Protein AF-A0A965AEW6-F1 (afdb_monomer_lite)

Foldseek 3Di:
DDPPVVVVVVVVVVVVVPPPPVPPQLLVQLQVCVVVVVLVSNVVSLVVNCVVPVLPLSSLQSVLVSLCPPSRPNNDLLSSLVSLVSSLVSLVVDDPVRLVVVPVHPDDNVNSVVSLQVSLVVLVVVLVVVQELVSLVVSLVSNVVYPCNVVSVLSSLVRLVVVLVVVVDPVSLVVSCVVCVPHPCNVVD

Sequence (189 aa):
MNMRHFLSISVLVLLSWLESYAQLAPERLAWNNLGKESWNKAEMQVRKALRKDSLNLGAIYTYAWFYFTPANPRYNIDSASFLTRKAQHYFSSLTKKDKEKNLRYPFDSIGLQKLRQYIDSTAYLRAKQLNNVEAYTFFIRNYSGSSQFNQAIELRQEVAFLDALKENTYQSFEAYIKSYPEASRTEEA

Structure (mmCIF, N/CA/C/O backbone):
data_AF-A0A965AEW6-F1
#
_entry.id   AF-A0A965AEW6-F1
#
loop_
_atom_site.group_PDB
_atom_site.id
_atom_site.type_symbol
_atom_site.label_atom_id
_atom_site.label_alt_id
_atom_site.label_comp_id
_atom_site.label_asym_id
_atom_site.label_entity_id
_atom_site.label_seq_id
_atom_site.pdbx_PDB_ins_code
_atom_site.Cartn_x
_atom_site.Cartn_y
_atom_site.Cartn_z
_atom_site.occupancy
_atom_site.B_iso_or_equiv
_atom_site.auth_seq_id
_atom_site.auth_comp_id
_atom_site.auth_asym_id
_atom_site.auth_atom_id
_atom_site.pdbx_PDB_model_num
ATOM 1 N N . MET A 1 1 ? 35.072 -23.662 -62.619 1.00 44.91 1 MET A N 1
ATOM 2 C CA . MET A 1 1 ? 35.533 -22.951 -61.407 1.00 44.91 1 MET A CA 1
ATOM 3 C C . MET A 1 1 ? 35.310 -21.454 -61.627 1.00 44.91 1 MET A C 1
ATOM 5 O O . MET A 1 1 ? 36.185 -20.779 -62.143 1.00 44.91 1 MET A O 1
ATOM 9 N N . ASN A 1 2 ? 34.092 -20.964 -61.350 1.00 41.53 2 ASN A N 1
ATOM 10 C CA . ASN A 1 2 ? 33.654 -19.592 -61.657 1.00 41.53 2 ASN A CA 1
ATOM 11 C C . ASN A 1 2 ? 33.648 -18.738 -60.383 1.00 41.53 2 ASN A C 1
ATOM 13 O O . ASN A 1 2 ? 32.666 -18.682 -59.647 1.00 41.53 2 ASN A O 1
ATOM 17 N N . MET A 1 3 ? 34.765 -18.059 -60.133 1.00 51.28 3 MET A N 1
ATOM 18 C CA . MET A 1 3 ? 35.051 -17.286 -58.918 1.00 51.28 3 MET A CA 1
ATOM 19 C C . MET A 1 3 ? 34.443 -15.865 -58.927 1.00 51.28 3 MET A C 1
ATOM 21 O O . MET A 1 3 ? 35.023 -14.934 -58.383 1.00 51.28 3 MET A O 1
ATOM 25 N N . ARG A 1 4 ? 33.281 -15.666 -59.571 1.00 48.97 4 ARG A N 1
ATOM 26 C CA . ARG A 1 4 ? 32.578 -14.360 -59.615 1.00 48.97 4 ARG A CA 1
ATOM 27 C C . ARG A 1 4 ? 31.175 -14.368 -58.999 1.00 48.97 4 ARG A C 1
ATOM 29 O O . ARG A 1 4 ? 30.633 -13.296 -58.764 1.00 48.97 4 ARG A O 1
ATOM 36 N N . HIS A 1 5 ? 30.623 -15.535 -58.654 1.00 46.41 5 HIS A N 1
ATOM 37 C CA . HIS A 1 5 ? 29.312 -15.635 -57.988 1.00 46.41 5 HIS A CA 1
ATOM 38 C C . HIS A 1 5 ? 29.382 -15.739 -56.453 1.00 46.41 5 HIS A C 1
ATOM 40 O O . HIS A 1 5 ? 28.370 -15.564 -55.785 1.00 46.41 5 HIS A O 1
ATOM 46 N N . PHE A 1 6 ? 30.567 -15.961 -55.869 1.00 46.44 6 PHE A N 1
ATOM 47 C CA . PHE A 1 6 ? 30.729 -16.055 -54.407 1.00 46.44 6 PHE A CA 1
ATOM 48 C C . PHE A 1 6 ? 30.885 -14.697 -53.701 1.00 46.44 6 PHE A C 1
ATOM 50 O O . PHE A 1 6 ? 30.612 -14.589 -52.505 1.00 46.44 6 PHE A O 1
ATOM 57 N N . LEU A 1 7 ? 31.282 -13.652 -54.435 1.00 45.12 7 LEU A N 1
ATOM 58 C CA . LEU A 1 7 ? 31.491 -12.299 -53.898 1.00 45.12 7 LEU A CA 1
ATOM 59 C C . LEU A 1 7 ? 30.193 -11.486 -53.760 1.00 45.12 7 LEU A C 1
ATOM 61 O O . LEU A 1 7 ? 30.147 -10.535 -52.991 1.00 45.12 7 LEU A O 1
ATOM 65 N N . SER A 1 8 ? 29.122 -11.866 -54.460 1.00 44.91 8 SER A N 1
ATOM 66 C CA . SER A 1 8 ? 27.822 -11.178 -54.392 1.00 44.91 8 SER A CA 1
ATOM 67 C C . SER A 1 8 ? 26.926 -11.700 -53.261 1.00 44.91 8 SER A C 1
ATOM 69 O O . SER A 1 8 ? 26.124 -10.945 -52.720 1.00 44.91 8 SER A O 1
ATOM 71 N N . ILE A 1 9 ? 27.086 -12.964 -52.853 1.00 49.53 9 ILE A N 1
ATOM 72 C CA . ILE A 1 9 ? 26.299 -13.576 -51.764 1.00 49.53 9 ILE A CA 1
ATOM 73 C C . ILE A 1 9 ? 26.863 -13.187 -50.386 1.00 49.53 9 ILE A C 1
ATOM 75 O O . ILE A 1 9 ? 26.115 -13.005 -49.429 1.00 49.53 9 ILE A O 1
ATOM 79 N N . SER A 1 10 ? 28.177 -12.978 -50.286 1.00 46.12 10 SER A N 1
ATOM 80 C CA . SER A 1 10 ? 28.847 -12.598 -49.035 1.00 46.12 10 SER A CA 1
ATOM 81 C C . SER A 1 10 ? 28.522 -11.165 -48.587 1.00 46.12 10 SER A C 1
ATOM 83 O O . SER A 1 10 ? 28.440 -10.910 -47.388 1.00 46.12 10 SER A O 1
ATOM 85 N N . VAL A 1 11 ? 28.230 -10.249 -49.517 1.00 46.72 11 VAL A N 1
ATOM 86 C CA . VAL A 1 11 ? 27.803 -8.872 -49.196 1.00 46.72 11 VAL A CA 1
ATOM 87 C C . VAL A 1 11 ? 26.339 -8.814 -48.724 1.00 46.72 11 VAL A C 1
ATOM 89 O O . VAL A 1 11 ? 26.000 -7.991 -47.878 1.00 46.72 11 VAL A O 1
ATOM 92 N N . LEU A 1 12 ? 25.480 -9.731 -49.184 1.00 43.06 12 LEU A N 1
ATOM 93 C CA . LEU A 1 12 ? 24.068 -9.804 -48.777 1.00 43.06 12 LEU A CA 1
ATOM 94 C C . LEU A 1 12 ? 23.865 -10.394 -47.369 1.00 43.06 12 LEU A C 1
ATOM 96 O O . LEU A 1 12 ? 22.943 -9.984 -46.671 1.00 43.06 12 LEU A O 1
ATOM 100 N N . VAL A 1 13 ? 24.749 -11.285 -46.906 1.00 48.53 13 VAL A N 1
ATOM 101 C CA . VAL A 1 13 ? 24.708 -11.838 -45.531 1.00 48.53 13 VAL A CA 1
ATOM 102 C C . VAL A 1 13 ? 25.328 -10.880 -44.498 1.00 48.53 13 VAL A C 1
ATOM 104 O O . VAL A 1 13 ? 24.987 -10.925 -43.317 1.00 48.53 13 VAL A O 1
ATOM 107 N N . LEU A 1 14 ? 26.196 -9.958 -44.927 1.00 43.66 14 LEU A N 1
ATOM 108 C CA . LEU A 1 14 ? 26.780 -8.930 -44.054 1.00 43.66 14 LEU A CA 1
ATOM 109 C C . LEU A 1 14 ? 25.834 -7.746 -43.785 1.00 43.66 14 LEU A C 1
ATOM 111 O O . LEU A 1 14 ? 26.013 -7.041 -42.795 1.00 43.66 14 LEU A O 1
ATOM 115 N N . LEU A 1 15 ? 24.800 -7.548 -44.609 1.00 43.91 15 LEU A N 1
ATOM 116 C CA . LEU A 1 15 ? 23.812 -6.475 -44.429 1.00 43.91 15 LEU A CA 1
ATOM 117 C C . LEU A 1 15 ? 22.630 -6.864 -43.526 1.00 43.91 15 LEU A C 1
ATOM 119 O O . LEU A 1 15 ? 21.989 -5.980 -42.966 1.00 43.91 15 LEU A O 1
ATOM 123 N N . SER A 1 16 ? 22.390 -8.156 -43.277 1.00 42.12 16 SER A N 1
ATOM 124 C CA . SER A 1 16 ? 21.372 -8.604 -42.310 1.00 42.12 16 SER A CA 1
ATOM 125 C C . SER A 1 16 ? 21.800 -8.461 -40.840 1.00 42.12 16 SER A C 1
ATOM 127 O O . SER A 1 16 ? 21.013 -8.740 -39.941 1.00 42.12 16 SER A O 1
ATOM 129 N N . TRP A 1 17 ? 23.034 -8.016 -40.575 1.00 45.50 17 TRP A N 1
ATOM 130 C CA . TRP A 1 17 ? 23.553 -7.752 -39.223 1.00 45.50 17 TRP A CA 1
ATOM 131 C C . TRP A 1 17 ? 23.446 -6.282 -38.789 1.00 45.50 17 TRP A C 1
ATOM 133 O O . TRP A 1 17 ? 23.835 -5.944 -37.672 1.00 45.50 17 TRP A O 1
ATOM 143 N N . LEU A 1 18 ? 22.906 -5.405 -39.641 1.00 40.47 18 LEU A N 1
ATOM 144 C CA . LEU A 1 18 ? 22.741 -3.977 -39.343 1.00 40.47 18 LEU A CA 1
ATOM 145 C C . LEU A 1 18 ? 21.292 -3.559 -39.074 1.00 40.47 18 LEU A C 1
ATOM 147 O O . LEU A 1 18 ? 21.036 -2.385 -38.828 1.00 40.47 18 LEU A O 1
ATOM 151 N N . GLU A 1 19 ? 20.359 -4.507 -38.984 1.00 40.38 19 GLU A N 1
ATOM 152 C CA . GLU A 1 19 ? 19.026 -4.247 -38.431 1.00 40.38 19 GLU A CA 1
ATOM 153 C C . GLU A 1 19 ? 18.985 -4.478 -36.917 1.00 40.38 19 GLU A C 1
ATOM 155 O O . GLU A 1 19 ? 18.070 -5.085 -36.365 1.00 40.38 19 GLU A O 1
ATOM 160 N N . SER A 1 20 ? 19.958 -3.917 -36.194 1.00 42.91 20 SER A N 1
ATOM 161 C CA . SER A 1 20 ? 19.694 -3.530 -34.809 1.00 42.91 20 SER A CA 1
ATOM 162 C C . SER A 1 20 ? 18.856 -2.253 -34.851 1.00 42.91 20 SER A C 1
ATOM 164 O O . SER A 1 20 ? 19.315 -1.167 -34.495 1.00 42.91 20 SER A O 1
ATOM 166 N N . TYR A 1 21 ? 17.604 -2.360 -35.315 1.00 45.28 21 TYR A N 1
ATOM 167 C CA . TYR A 1 21 ? 16.585 -1.414 -34.884 1.00 45.28 21 TYR A CA 1
ATOM 168 C C . TYR A 1 21 ? 16.658 -1.445 -33.367 1.00 45.28 21 TYR A C 1
ATOM 170 O O . TYR A 1 21 ? 16.391 -2.489 -32.774 1.00 45.28 21 TYR A O 1
ATOM 178 N N . ALA A 1 22 ? 17.116 -0.352 -32.756 1.00 50.41 22 ALA A N 1
ATOM 179 C CA . ALA A 1 22 ? 17.314 -0.254 -31.321 1.00 50.41 22 ALA A CA 1
ATOM 180 C C . ALA A 1 22 ? 15.977 -0.531 -30.625 1.00 50.41 22 ALA A C 1
ATOM 182 O O . ALA A 1 22 ? 15.155 0.366 -30.428 1.00 50.41 22 ALA A O 1
ATOM 183 N N . GLN A 1 23 ? 15.720 -1.805 -30.329 1.00 69.50 23 GLN A N 1
ATOM 184 C CA . GLN A 1 23 ? 14.448 -2.248 -29.802 1.00 69.50 23 GLN A CA 1
ATOM 185 C C . GLN A 1 23 ? 14.274 -1.544 -28.465 1.00 69.50 23 GLN A C 1
ATOM 187 O O . GLN A 1 23 ? 15.169 -1.579 -27.615 1.00 69.50 23 GLN A O 1
ATOM 192 N N . LEU A 1 24 ? 13.141 -0.857 -28.298 1.00 77.81 24 LEU A N 1
ATOM 193 C CA . LEU A 1 24 ? 12.832 -0.183 -27.043 1.00 77.81 24 LEU A CA 1
ATOM 194 C C . LEU A 1 24 ? 13.036 -1.163 -25.886 1.00 77.81 24 LEU A C 1
ATOM 196 O O . LEU A 1 24 ? 12.593 -2.313 -25.947 1.00 77.81 24 LEU A O 1
ATOM 200 N N . ALA A 1 25 ? 13.717 -0.692 -24.841 1.00 88.56 25 ALA A N 1
ATOM 201 C CA . ALA A 1 25 ? 13.995 -1.509 -23.671 1.00 88.56 25 ALA A CA 1
ATOM 202 C C . ALA A 1 25 ? 12.681 -2.082 -23.090 1.00 88.56 25 ALA A C 1
ATOM 204 O O . ALA A 1 25 ? 11.654 -1.390 -23.136 1.00 88.56 25 ALA A O 1
ATOM 205 N N . PRO A 1 26 ? 12.667 -3.326 -22.572 1.00 91.94 26 PRO A N 1
ATOM 206 C CA . PRO A 1 26 ? 11.430 -3.995 -22.167 1.00 91.94 26 PRO A CA 1
ATOM 207 C C . PRO A 1 26 ? 10.595 -3.199 -21.154 1.00 91.94 26 PRO A C 1
ATOM 209 O O . PRO A 1 26 ? 9.377 -3.146 -21.275 1.00 91.94 26 PRO A O 1
ATOM 212 N N . GLU A 1 27 ? 11.225 -2.500 -20.215 1.00 90.31 27 GLU A N 1
ATOM 213 C CA . GLU A 1 27 ? 10.554 -1.601 -19.275 1.00 90.31 27 GLU A CA 1
ATOM 214 C C . GLU A 1 27 ? 9.795 -0.467 -19.990 1.00 90.31 27 GLU A C 1
ATOM 216 O O . GLU A 1 27 ? 8.631 -0.214 -19.692 1.00 90.31 27 GLU A O 1
ATOM 221 N N . ARG A 1 28 ? 10.367 0.140 -21.037 1.00 90.50 28 ARG A N 1
ATOM 222 C CA . ARG A 1 28 ? 9.679 1.181 -21.822 1.00 90.50 28 ARG A CA 1
ATOM 223 C C . ARG A 1 28 ? 8.497 0.618 -22.601 1.00 90.50 28 ARG A C 1
ATOM 225 O O . ARG A 1 28 ? 7.446 1.251 -22.682 1.00 90.50 28 ARG A O 1
ATOM 232 N N . LEU A 1 29 ? 8.654 -0.578 -23.170 1.00 93.56 29 LEU A N 1
ATOM 233 C CA . LEU A 1 29 ? 7.551 -1.274 -23.833 1.00 93.56 29 LEU A CA 1
ATOM 234 C C . LEU A 1 29 ? 6.433 -1.607 -22.844 1.00 93.56 29 LEU A C 1
ATOM 236 O O . LEU A 1 29 ? 5.261 -1.471 -23.187 1.00 93.56 29 LEU A O 1
ATOM 240 N N . ALA A 1 30 ? 6.781 -2.014 -21.623 1.00 94.81 30 ALA A N 1
ATOM 241 C CA . ALA A 1 30 ? 5.819 -2.239 -20.556 1.00 94.81 30 ALA A CA 1
ATOM 242 C C . ALA A 1 30 ? 5.018 -0.974 -20.237 1.00 94.81 30 ALA A C 1
ATOM 244 O O . ALA A 1 30 ? 3.792 -1.042 -20.225 1.00 94.81 30 ALA A O 1
ATOM 245 N N . TRP A 1 31 ? 5.684 0.171 -20.054 1.00 93.88 31 TRP A N 1
ATOM 246 C CA . TRP A 1 31 ? 5.011 1.445 -19.787 1.00 93.88 31 TRP A CA 1
ATOM 247 C C . TRP A 1 31 ? 4.061 1.854 -20.917 1.00 93.88 31 TRP A C 1
ATOM 249 O O . TRP A 1 31 ? 2.904 2.193 -20.678 1.00 93.88 31 TRP A O 1
ATOM 259 N N . ASN A 1 32 ?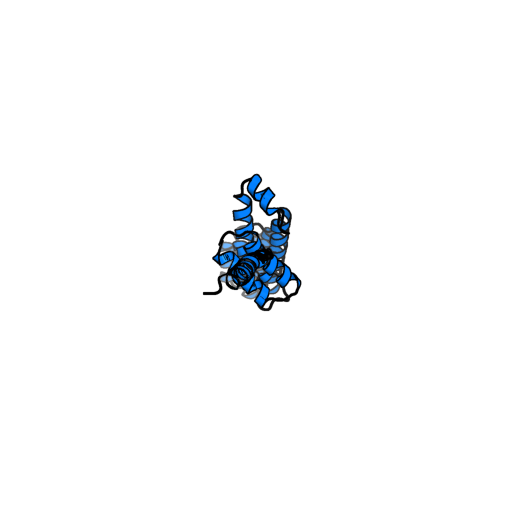 4.512 1.741 -22.167 1.00 93.88 32 ASN A N 1
ATOM 260 C CA . ASN A 1 32 ? 3.679 2.063 -23.325 1.00 93.88 32 ASN A CA 1
ATOM 261 C C . ASN A 1 32 ? 2.463 1.134 -23.441 1.00 93.88 32 ASN A C 1
ATOM 263 O O . ASN A 1 32 ? 1.375 1.585 -23.789 1.00 93.88 32 ASN A O 1
ATOM 267 N N . ASN A 1 33 ? 2.633 -0.162 -23.170 1.00 96.44 33 ASN A N 1
ATOM 268 C CA . ASN A 1 33 ? 1.526 -1.118 -23.182 1.00 96.44 33 ASN A CA 1
ATOM 269 C C . ASN A 1 33 ? 0.558 -0.882 -22.020 1.00 96.44 33 ASN A C 1
ATOM 271 O O . ASN A 1 33 ? -0.640 -1.066 -22.208 1.00 96.44 33 ASN A O 1
ATOM 275 N N . LEU A 1 34 ? 1.061 -0.461 -20.855 1.00 95.38 34 LEU A N 1
ATOM 276 C CA . LEU A 1 34 ? 0.239 -0.086 -19.708 1.00 95.38 34 LEU A CA 1
ATOM 277 C C . LEU A 1 34 ? -0.686 1.085 -20.064 1.00 95.38 34 LEU A C 1
ATOM 279 O O . LEU A 1 34 ? -1.888 0.983 -19.861 1.00 95.38 34 LEU A O 1
ATOM 283 N N . GLY A 1 35 ? -0.149 2.149 -20.673 1.00 93.94 35 GLY A N 1
ATOM 284 C CA . GLY A 1 35 ? -0.946 3.305 -21.109 1.00 93.94 35 GLY A CA 1
ATOM 285 C C . GLY A 1 35 ? -1.950 3.004 -22.231 1.00 93.94 35 GLY A C 1
ATOM 286 O O . GLY A 1 35 ? -2.874 3.776 -22.445 1.00 93.94 35 GLY A O 1
ATOM 287 N N . LYS A 1 36 ? -1.784 1.881 -22.940 1.00 96.88 36 LYS A N 1
ATOM 288 C CA . LYS A 1 36 ? -2.725 1.366 -23.953 1.00 96.88 36 LYS A CA 1
ATOM 289 C C . LYS A 1 36 ? -3.657 0.285 -23.403 1.00 96.88 36 LYS A C 1
ATOM 291 O O . LYS A 1 36 ? -4.230 -0.466 -24.190 1.00 96.88 36 LYS A O 1
ATOM 296 N N . GLU A 1 37 ? -3.691 0.104 -22.083 1.00 96.75 37 GLU A N 1
ATOM 297 C CA . GLU A 1 37 ? -4.494 -0.918 -21.397 1.00 96.75 37 GLU A CA 1
ATOM 298 C C . GLU A 1 37 ? -4.235 -2.353 -21.893 1.00 96.75 37 GLU A C 1
ATOM 300 O O . GLU A 1 37 ? -5.023 -3.281 -21.726 1.00 96.75 37 GLU A O 1
ATOM 305 N N . SER A 1 38 ? -3.073 -2.578 -22.507 1.00 97.56 38 SER A N 1
ATOM 306 C CA . SER A 1 38 ? -2.667 -3.868 -23.053 1.00 97.56 38 SER A CA 1
ATOM 307 C C . SER A 1 38 ? -2.042 -4.725 -21.951 1.00 97.56 38 SER A C 1
ATOM 309 O O . SER A 1 38 ? -0.855 -5.055 -22.009 1.00 97.56 38 SER A O 1
ATOM 311 N N . TRP A 1 39 ? -2.837 -5.089 -20.939 1.00 97.75 39 TRP A N 1
ATOM 312 C CA . TRP A 1 39 ? -2.380 -5.656 -19.660 1.00 97.75 39 TRP A CA 1
ATOM 313 C C . TRP A 1 39 ? -1.445 -6.861 -19.811 1.00 97.75 39 TRP A C 1
ATOM 315 O O . TRP A 1 39 ? -0.350 -6.874 -19.253 1.00 97.75 39 TRP A O 1
ATOM 325 N N . ASN A 1 40 ? -1.818 -7.850 -20.629 1.00 98.12 40 ASN A N 1
ATOM 326 C CA . ASN A 1 40 ? -0.990 -9.044 -20.840 1.00 98.12 40 ASN A C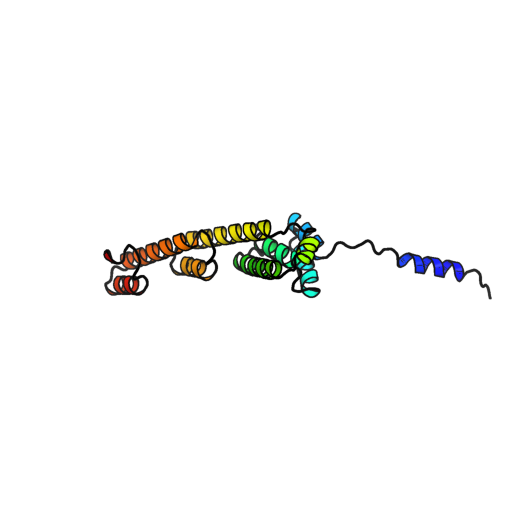A 1
ATOM 327 C C . ASN A 1 40 ? 0.360 -8.707 -21.494 1.00 98.12 40 ASN A C 1
ATOM 329 O O . ASN A 1 40 ? 1.394 -9.262 -21.119 1.00 98.12 40 ASN A O 1
ATOM 333 N N . LYS A 1 41 ? 0.374 -7.761 -22.444 1.00 98.06 41 LYS A N 1
ATOM 334 C CA . LYS A 1 41 ? 1.615 -7.305 -23.084 1.00 98.06 41 LYS A CA 1
ATOM 335 C C . LYS A 1 41 ? 2.467 -6.493 -22.110 1.00 98.06 41 LYS A C 1
ATOM 337 O O . LYS A 1 41 ? 3.684 -6.661 -22.102 1.00 98.06 41 LYS A O 1
ATOM 342 N N . ALA A 1 42 ? 1.847 -5.646 -21.288 1.00 97.81 42 ALA A N 1
ATOM 343 C CA . ALA A 1 42 ? 2.534 -4.877 -20.256 1.00 97.81 42 ALA A CA 1
ATOM 344 C C . ALA A 1 42 ? 3.228 -5.811 -19.256 1.00 97.81 42 ALA A C 1
ATOM 346 O O . ALA A 1 42 ? 4.443 -5.732 -19.088 1.00 97.81 42 ALA A O 1
ATOM 347 N N . GLU A 1 43 ? 2.493 -6.766 -18.682 1.00 97.94 43 GLU A N 1
ATOM 348 C CA . GLU A 1 43 ? 3.032 -7.720 -17.713 1.00 97.94 43 GLU A CA 1
ATOM 349 C C . GLU A 1 43 ? 4.152 -8.584 -18.305 1.00 97.94 43 GLU A C 1
ATOM 351 O O . GLU A 1 43 ? 5.199 -8.757 -17.680 1.00 97.94 43 GLU A O 1
ATOM 356 N N . MET A 1 44 ? 3.982 -9.086 -19.533 1.00 98.19 44 MET A N 1
ATOM 357 C CA . MET A 1 44 ? 5.024 -9.850 -20.224 1.00 98.19 44 MET A CA 1
ATOM 358 C C . MET A 1 44 ? 6.334 -9.054 -20.326 1.00 98.19 44 MET A C 1
ATOM 360 O O . MET A 1 44 ? 7.411 -9.595 -20.055 1.00 98.19 44 MET A O 1
ATOM 364 N N . GLN A 1 45 ? 6.256 -7.775 -20.703 1.00 97.69 45 GLN A N 1
ATOM 365 C CA . GLN A 1 45 ? 7.433 -6.918 -20.859 1.00 97.69 45 GLN A CA 1
ATOM 366 C C . GLN A 1 45 ? 8.061 -6.545 -19.510 1.00 97.69 45 GLN A C 1
ATOM 368 O O . GLN A 1 45 ? 9.284 -6.609 -19.378 1.00 97.69 45 GLN A O 1
ATOM 373 N N . VAL A 1 46 ? 7.248 -6.273 -18.483 1.00 96.88 46 VAL A N 1
ATOM 374 C CA . VAL A 1 46 ? 7.726 -6.079 -17.104 1.00 96.88 46 VAL A CA 1
ATOM 375 C C . VAL A 1 46 ? 8.484 -7.315 -16.628 1.00 96.88 46 VAL A C 1
ATOM 377 O O . VAL A 1 46 ? 9.624 -7.214 -16.182 1.00 96.88 46 VAL A O 1
ATOM 380 N N . ARG A 1 47 ? 7.893 -8.507 -16.762 1.00 97.44 47 ARG A N 1
ATOM 381 C CA . ARG A 1 47 ? 8.527 -9.767 -16.347 1.00 97.44 47 ARG A CA 1
ATOM 382 C C . ARG A 1 47 ? 9.800 -10.051 -17.136 1.00 97.44 47 ARG A C 1
ATOM 384 O O . ARG A 1 47 ? 10.740 -10.629 -16.598 1.00 97.44 47 ARG A O 1
ATOM 391 N N . LYS A 1 48 ? 9.862 -9.666 -18.414 1.00 97.25 48 LYS A N 1
ATOM 392 C CA . LYS A 1 48 ? 11.092 -9.750 -19.215 1.00 97.25 48 LYS A CA 1
ATOM 393 C C . LYS A 1 48 ? 12.183 -8.828 -18.659 1.00 97.25 48 LYS A C 1
ATOM 395 O O . LYS A 1 48 ? 13.306 -9.296 -18.498 1.00 97.25 48 LYS A O 1
ATOM 400 N N . ALA A 1 49 ? 11.855 -7.577 -18.327 1.00 95.25 49 ALA A N 1
ATOM 401 C CA . ALA A 1 49 ? 12.796 -6.642 -17.707 1.00 95.25 49 ALA A CA 1
ATOM 402 C C . ALA A 1 49 ? 13.302 -7.164 -16.352 1.00 95.25 49 ALA A C 1
ATOM 404 O O . ALA A 1 49 ? 14.507 -7.291 -16.163 1.00 95.25 49 ALA A O 1
ATOM 405 N N . LEU A 1 50 ? 12.389 -7.569 -15.460 1.00 95.81 50 LEU A N 1
ATOM 406 C CA . LEU A 1 50 ? 12.716 -8.030 -14.105 1.00 95.81 50 LEU A CA 1
ATOM 407 C C . LEU A 1 50 ? 13.500 -9.348 -14.065 1.00 95.81 50 LEU A C 1
ATOM 409 O O . LEU A 1 50 ? 14.236 -9.589 -13.114 1.00 95.81 50 LEU A O 1
ATOM 413 N N . ARG A 1 51 ? 13.359 -10.208 -15.082 1.00 96.69 51 ARG A N 1
ATOM 414 C CA . ARG A 1 51 ? 14.200 -11.409 -15.225 1.00 96.69 51 ARG A CA 1
ATOM 415 C C . ARG A 1 51 ? 15.641 -11.070 -15.596 1.00 96.69 51 ARG A C 1
ATOM 417 O O . ARG A 1 51 ? 16.544 -11.779 -15.176 1.00 96.69 51 ARG A O 1
ATOM 424 N N . LYS A 1 52 ? 15.844 -10.028 -16.407 1.00 94.62 52 LYS A N 1
ATOM 425 C CA . LYS A 1 52 ? 17.179 -9.574 -16.815 1.00 94.62 52 LYS A CA 1
ATOM 426 C C . LYS A 1 52 ? 17.855 -8.767 -15.707 1.00 94.62 52 LYS A C 1
ATOM 428 O O . LYS A 1 52 ? 19.051 -8.915 -15.493 1.00 94.62 52 LYS A O 1
ATOM 433 N N . ASP A 1 53 ? 17.087 -7.920 -15.035 1.00 91.56 53 ASP A N 1
ATOM 434 C CA . ASP A 1 53 ? 17.528 -7.083 -13.928 1.00 91.56 53 ASP A CA 1
ATOM 435 C C . ASP A 1 53 ? 16.384 -6.948 -12.913 1.00 91.56 53 ASP A C 1
ATOM 437 O O . ASP A 1 53 ? 15.403 -6.233 -13.132 1.00 91.56 53 ASP A O 1
ATOM 441 N N . SER A 1 54 ? 16.511 -7.649 -11.786 1.00 92.44 54 SER A N 1
ATOM 442 C CA . SER A 1 54 ? 15.489 -7.704 -10.732 1.00 92.44 54 SER A CA 1
ATOM 443 C C . SER A 1 54 ? 15.339 -6.394 -9.948 1.00 92.44 54 SER A C 1
ATOM 445 O O . SER A 1 54 ? 14.375 -6.242 -9.178 1.00 92.44 54 SER A O 1
ATOM 447 N N . LEU A 1 55 ? 16.277 -5.463 -10.149 1.00 90.69 55 LEU A N 1
ATOM 448 C CA . LEU A 1 55 ? 16.308 -4.120 -9.583 1.00 90.69 55 LEU A CA 1
ATOM 449 C C . LEU A 1 55 ? 15.985 -3.047 -10.630 1.00 90.69 55 LEU A C 1
ATOM 451 O O . LEU A 1 55 ? 16.040 -1.865 -10.305 1.00 90.69 55 LEU A O 1
ATOM 455 N N . ASN A 1 56 ? 15.575 -3.423 -11.847 1.00 91.19 56 ASN A N 1
ATOM 456 C CA . ASN A 1 56 ? 15.202 -2.461 -12.880 1.00 91.19 56 ASN A CA 1
ATOM 457 C C . ASN A 1 56 ? 14.064 -1.555 -12.384 1.00 91.19 56 ASN A C 1
ATOM 459 O O . ASN A 1 56 ? 12.898 -1.959 -12.311 1.00 91.19 56 ASN A O 1
ATOM 463 N N . LEU A 1 57 ? 14.410 -0.315 -12.037 1.00 91.12 57 LEU A N 1
ATOM 464 C CA . LEU A 1 57 ? 13.505 0.588 -11.337 1.00 91.12 57 LEU A CA 1
ATOM 465 C C . LEU A 1 57 ? 12.287 0.961 -12.188 1.00 91.12 57 LEU A C 1
ATOM 467 O O . LEU A 1 57 ? 11.176 1.024 -11.664 1.00 91.12 57 LEU A O 1
ATOM 471 N N . GLY A 1 58 ? 12.467 1.120 -13.503 1.00 91.00 58 GLY A N 1
ATOM 472 C CA . GLY A 1 58 ? 11.364 1.380 -14.429 1.00 91.00 58 GLY A CA 1
ATOM 473 C C . GLY A 1 58 ? 10.387 0.228 -14.524 1.00 91.00 58 GLY A C 1
ATOM 474 O O . GLY A 1 58 ? 9.176 0.449 -14.485 1.00 91.00 58 GLY A O 1
ATOM 475 N N . ALA A 1 59 ? 10.887 -1.004 -14.556 1.00 94.50 59 ALA A N 1
ATOM 476 C CA . ALA A 1 59 ? 10.040 -2.183 -14.528 1.00 94.50 59 ALA A CA 1
ATOM 477 C C . ALA A 1 59 ? 9.283 -2.304 -13.199 1.00 94.50 59 ALA A C 1
ATOM 479 O O . ALA A 1 59 ? 8.076 -2.527 -13.225 1.00 94.50 59 ALA A O 1
ATOM 480 N N . ILE A 1 60 ? 9.947 -2.099 -12.052 1.00 95.56 60 ILE A N 1
ATOM 481 C CA . ILE A 1 60 ? 9.299 -2.143 -10.727 1.00 95.56 60 ILE A CA 1
ATOM 482 C C . ILE A 1 60 ? 8.218 -1.060 -10.623 1.00 95.56 60 ILE A C 1
ATOM 484 O O . ILE A 1 60 ? 7.091 -1.362 -10.236 1.00 95.56 60 ILE A O 1
ATOM 488 N N . TYR A 1 61 ? 8.531 0.178 -11.010 1.00 94.94 61 TYR A N 1
ATOM 489 C CA . TYR A 1 61 ? 7.590 1.298 -10.982 1.00 94.94 61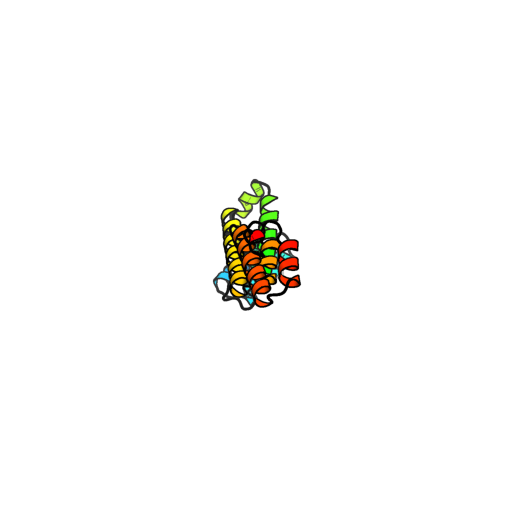 TYR A CA 1
ATOM 490 C C . TYR A 1 61 ? 6.385 1.068 -11.899 1.00 94.94 61 TYR A C 1
ATOM 492 O O . TYR A 1 61 ? 5.239 1.266 -11.502 1.00 94.94 61 TYR A O 1
ATOM 500 N N . THR A 1 62 ? 6.632 0.582 -13.114 1.00 95.56 62 THR A N 1
ATOM 501 C CA . THR A 1 62 ? 5.561 0.236 -14.060 1.00 95.56 62 THR A CA 1
ATOM 502 C C . THR A 1 62 ? 4.697 -0.888 -13.524 1.00 95.56 62 THR A C 1
ATOM 504 O O . THR A 1 62 ? 3.487 -0.877 -13.721 1.00 95.56 62 THR A O 1
ATOM 507 N N . TYR A 1 63 ? 5.296 -1.850 -12.822 1.00 97.69 63 TYR A N 1
ATOM 508 C CA . TYR A 1 63 ? 4.541 -2.948 -12.242 1.00 97.69 63 TYR A CA 1
ATOM 509 C C . TYR A 1 63 ? 3.700 -2.504 -11.044 1.00 97.69 63 TYR A C 1
ATOM 511 O O . TYR A 1 63 ? 2.587 -2.990 -10.866 1.00 97.69 63 TYR A O 1
ATOM 519 N N . ALA A 1 64 ? 4.187 -1.541 -10.259 1.00 98.00 64 ALA A N 1
ATOM 520 C CA . ALA A 1 64 ? 3.395 -0.920 -9.206 1.00 98.00 64 ALA A CA 1
ATOM 521 C C . ALA A 1 64 ? 2.145 -0.247 -9.792 1.00 98.00 64 ALA A C 1
ATOM 523 O O . ALA A 1 64 ? 1.036 -0.521 -9.339 1.00 98.00 64 ALA A O 1
ATOM 524 N N . TRP A 1 65 ? 2.307 0.546 -10.858 1.00 97.56 65 TRP A N 1
ATOM 525 C CA . TRP A 1 65 ? 1.174 1.131 -11.578 1.00 97.56 65 TRP A CA 1
ATOM 526 C C . TRP A 1 65 ? 0.258 0.079 -12.197 1.00 97.56 65 TRP A C 1
ATOM 528 O O . TRP A 1 65 ? -0.950 0.202 -12.060 1.00 97.56 65 TRP A O 1
ATOM 538 N N . PHE A 1 66 ? 0.805 -0.983 -12.794 1.00 98.12 66 PHE A N 1
ATOM 539 C CA . PHE A 1 66 ? 0.019 -2.105 -13.311 1.00 98.12 66 PHE A CA 1
ATOM 540 C C . PHE A 1 66 ? -0.945 -2.650 -12.255 1.00 98.12 66 PHE A C 1
ATOM 542 O O . PHE A 1 66 ? -2.139 -2.744 -12.518 1.00 98.12 66 PHE A O 1
ATOM 549 N N . TYR A 1 67 ? -0.461 -2.953 -11.050 1.00 98.69 67 TYR A N 1
ATOM 550 C CA . TYR A 1 67 ? -1.323 -3.422 -9.964 1.00 98.69 67 TYR A CA 1
ATOM 551 C C . TYR A 1 67 ? -2.241 -2.334 -9.396 1.00 98.69 67 TYR A C 1
ATOM 553 O O . TYR A 1 67 ? -3.252 -2.663 -8.786 1.00 98.69 67 TYR A O 1
ATOM 561 N N . PHE A 1 68 ? -1.921 -1.055 -9.585 1.00 98.25 68 PHE A N 1
ATOM 562 C CA . PHE A 1 68 ? -2.696 0.064 -9.053 1.00 98.25 68 PHE A CA 1
ATOM 563 C C . PHE A 1 68 ? -3.657 0.711 -10.063 1.00 98.25 68 PHE A C 1
ATOM 565 O O . PHE A 1 68 ? -4.372 1.643 -9.710 1.00 98.25 68 PHE A O 1
ATOM 572 N N . THR A 1 69 ? -3.725 0.241 -11.309 1.00 97.62 69 THR A N 1
ATOM 573 C CA . THR A 1 69 ? -4.700 0.732 -12.294 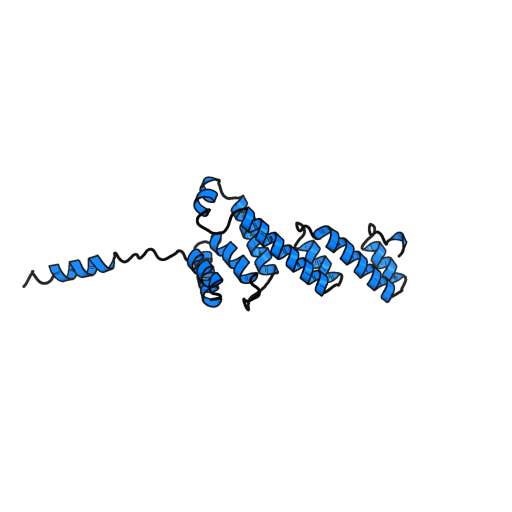1.00 97.62 69 THR A CA 1
ATOM 574 C C . THR A 1 69 ? -6.030 -0.016 -12.143 1.00 97.62 69 THR A C 1
ATOM 576 O O . THR A 1 69 ? -6.059 -1.209 -12.439 1.00 97.62 69 THR A O 1
ATOM 579 N N . PRO A 1 70 ? -7.143 0.630 -11.734 1.00 96.44 70 PRO A N 1
ATOM 580 C CA . PRO A 1 70 ? -8.406 -0.072 -11.464 1.00 96.44 70 PRO A CA 1
ATOM 581 C C . PRO A 1 70 ? -9.001 -0.816 -12.669 1.00 96.44 70 PRO A C 1
ATOM 583 O O . PRO A 1 70 ? -9.663 -1.831 -12.492 1.00 96.44 70 PRO A O 1
ATOM 586 N N . ALA A 1 71 ? -8.736 -0.347 -13.894 1.00 97.06 71 ALA A N 1
ATOM 587 C CA . ALA A 1 71 ? -9.170 -1.009 -15.128 1.00 97.06 71 ALA A CA 1
ATOM 588 C C . ALA A 1 71 ? -8.433 -2.334 -15.411 1.00 97.06 71 ALA A C 1
ATOM 590 O O . ALA A 1 71 ? -8.874 -3.128 -16.242 1.00 97.06 71 ALA A O 1
ATOM 591 N N . ASN A 1 72 ? -7.306 -2.592 -14.739 1.00 97.69 72 ASN A N 1
ATOM 592 C CA . ASN A 1 72 ? -6.578 -3.842 -14.884 1.00 97.69 72 ASN A CA 1
ATOM 593 C C . ASN A 1 72 ? -7.271 -4.959 -14.080 1.00 97.69 72 ASN A C 1
ATOM 595 O O . ASN A 1 72 ? -7.371 -4.842 -12.859 1.00 97.69 72 ASN A O 1
ATOM 599 N N . PRO A 1 73 ? -7.638 -6.101 -14.696 1.00 97.31 73 PRO A N 1
ATOM 600 C CA . PRO A 1 73 ? -8.224 -7.239 -13.980 1.00 97.31 73 PRO A CA 1
ATOM 601 C C . PRO A 1 73 ? -7.351 -7.802 -12.850 1.00 97.31 73 PRO A C 1
ATOM 603 O O . PRO A 1 73 ? -7.845 -8.504 -11.974 1.00 97.31 73 PRO A O 1
ATOM 606 N N . ARG A 1 74 ? -6.042 -7.524 -12.872 1.00 98.00 74 ARG A N 1
ATOM 607 C CA . ARG A 1 74 ? -5.095 -7.919 -11.820 1.00 98.00 74 ARG A CA 1
ATOM 608 C C . ARG A 1 74 ? -4.897 -6.837 -10.753 1.00 98.00 74 ARG A C 1
ATOM 610 O O . ARG A 1 74 ? -3.914 -6.914 -10.025 1.00 98.00 74 ARG A O 1
ATOM 617 N N . TYR A 1 75 ? -5.774 -5.833 -10.668 1.00 98.31 75 TYR A N 1
ATOM 618 C CA . TYR A 1 75 ? -5.692 -4.762 -9.676 1.00 98.31 75 TYR A CA 1
ATOM 619 C C . TYR A 1 75 ? -5.523 -5.313 -8.251 1.00 98.31 75 TYR A C 1
ATOM 621 O O . TYR A 1 75 ? -6.276 -6.174 -7.797 1.00 98.31 75 TYR A O 1
ATOM 629 N N . ASN A 1 76 ? -4.509 -4.823 -7.540 1.00 98.25 76 ASN A N 1
ATOM 630 C CA . ASN A 1 76 ? -4.167 -5.263 -6.197 1.00 98.25 76 ASN A CA 1
ATOM 631 C C . ASN A 1 76 ? -3.347 -4.191 -5.454 1.00 98.25 76 ASN A C 1
ATOM 633 O O . ASN A 1 76 ? -2.162 -3.988 -5.725 1.00 98.25 76 ASN A O 1
ATOM 637 N N . ILE A 1 77 ? -3.973 -3.531 -4.476 1.00 98.06 77 ILE A N 1
ATOM 638 C CA . ILE A 1 77 ? -3.359 -2.434 -3.704 1.00 98.06 77 ILE A CA 1
ATOM 639 C C . ILE A 1 77 ? -2.098 -2.892 -2.960 1.00 98.06 77 ILE A C 1
ATOM 641 O O . ILE A 1 77 ? -1.103 -2.173 -2.937 1.00 98.06 77 ILE A O 1
ATOM 645 N N . ASP A 1 78 ? -2.100 -4.097 -2.394 1.00 97.06 78 ASP A N 1
ATOM 646 C CA . ASP A 1 78 ? -1.002 -4.567 -1.544 1.00 97.06 78 ASP A CA 1
ATOM 647 C C . ASP A 1 78 ? 0.245 -4.917 -2.374 1.00 97.06 78 ASP A C 1
ATOM 649 O O . ASP A 1 78 ? 1.370 -4.583 -1.994 1.00 97.06 78 ASP A O 1
ATOM 653 N N . SER A 1 79 ? 0.048 -5.484 -3.568 1.00 98.06 79 SER A N 1
ATOM 654 C CA . SER A 1 79 ? 1.111 -5.711 -4.556 1.00 98.06 79 SER A CA 1
ATOM 655 C C . SER A 1 79 ? 1.687 -4.388 -5.057 1.00 98.06 79 SER A C 1
ATOM 657 O O . SER A 1 79 ? 2.909 -4.230 -5.126 1.00 98.06 79 SER A O 1
ATOM 659 N N . ALA A 1 80 ? 0.822 -3.410 -5.345 1.00 98.44 80 ALA A N 1
ATOM 660 C CA . ALA A 1 80 ? 1.254 -2.067 -5.706 1.00 98.44 80 ALA A CA 1
ATOM 661 C C . ALA A 1 80 ? 2.063 -1.406 -4.576 1.00 98.44 80 ALA A C 1
ATOM 663 O O . ALA A 1 80 ? 3.142 -0.871 -4.827 1.00 98.44 80 ALA A O 1
ATOM 664 N N . SER A 1 81 ? 1.597 -1.496 -3.326 1.00 98.12 81 SER A N 1
ATOM 665 C CA . SER A 1 81 ? 2.284 -0.968 -2.138 1.00 98.12 81 SER A CA 1
ATOM 666 C C . SER A 1 81 ? 3.664 -1.597 -1.949 1.00 98.12 81 SER A C 1
ATOM 668 O O . SER A 1 81 ? 4.662 -0.899 -1.748 1.00 98.12 81 SER A O 1
ATOM 670 N N . PHE A 1 82 ? 3.754 -2.924 -2.056 1.00 97.50 82 PHE A N 1
ATOM 671 C CA . PHE A 1 82 ? 5.020 -3.647 -1.980 1.00 97.50 82 PHE A CA 1
ATOM 672 C C . PHE A 1 82 ? 6.021 -3.170 -3.044 1.00 97.50 82 PHE A C 1
ATOM 674 O O . PHE A 1 82 ? 7.161 -2.832 -2.715 1.00 97.50 82 PHE A O 1
ATOM 681 N N . LEU A 1 83 ? 5.596 -3.083 -4.307 1.00 97.88 83 LEU A N 1
ATOM 682 C CA . LEU A 1 83 ? 6.458 -2.659 -5.413 1.00 97.88 83 LEU A CA 1
ATOM 683 C C . LEU A 1 83 ? 6.873 -1.190 -5.293 1.00 97.88 83 LEU A C 1
ATOM 685 O O . LEU A 1 83 ? 8.039 -0.874 -5.519 1.00 97.88 83 LEU A O 1
ATOM 689 N N . THR A 1 84 ? 5.967 -0.304 -4.876 1.00 96.88 84 THR A N 1
ATOM 690 C CA . THR A 1 84 ? 6.279 1.111 -4.636 1.00 96.88 84 THR A CA 1
ATOM 691 C C . THR A 1 84 ? 7.305 1.276 -3.518 1.00 96.88 84 THR A C 1
ATOM 693 O O . THR A 1 84 ? 8.274 2.012 -3.693 1.00 96.88 84 THR A O 1
ATOM 696 N N . ARG A 1 85 ? 7.172 0.550 -2.398 1.00 95.44 85 ARG A N 1
ATOM 697 C CA . ARG A 1 85 ? 8.177 0.559 -1.317 1.00 95.44 85 ARG A CA 1
ATOM 698 C C . ARG A 1 85 ? 9.527 0.031 -1.799 1.00 95.44 85 ARG A C 1
ATOM 700 O O . ARG A 1 85 ? 10.554 0.649 -1.520 1.00 95.44 85 ARG A O 1
ATOM 707 N N . LYS A 1 86 ? 9.530 -1.055 -2.582 1.00 95.44 86 LYS A N 1
ATOM 708 C CA . LYS A 1 86 ? 10.746 -1.590 -3.216 1.00 95.44 86 LYS A CA 1
ATOM 709 C C . LYS A 1 86 ? 11.408 -0.543 -4.123 1.00 95.44 86 LYS A C 1
ATOM 711 O O . LYS A 1 86 ? 12.617 -0.342 -4.036 1.00 95.44 86 LYS A O 1
ATOM 716 N N . ALA A 1 87 ? 10.624 0.149 -4.950 1.00 94.19 87 ALA A N 1
ATOM 717 C CA . ALA A 1 87 ? 11.108 1.203 -5.838 1.00 94.19 87 ALA A CA 1
ATOM 718 C C . ALA A 1 87 ? 11.680 2.401 -5.062 1.00 94.19 87 ALA A C 1
ATOM 720 O O . ALA A 1 87 ? 12.769 2.865 -5.386 1.00 94.19 87 ALA A O 1
ATOM 721 N N . GLN A 1 88 ? 10.995 2.866 -4.011 1.00 93.12 88 GLN A N 1
ATOM 722 C CA . GLN A 1 88 ? 11.467 3.954 -3.145 1.00 93.12 88 GLN A CA 1
ATOM 723 C C . GLN A 1 88 ? 12.790 3.604 -2.457 1.00 93.12 88 GLN A C 1
ATOM 725 O O . GLN A 1 88 ? 13.729 4.400 -2.494 1.00 93.12 88 GLN A O 1
ATOM 730 N N . HIS A 1 89 ? 12.881 2.407 -1.872 1.00 92.69 89 HIS A N 1
ATOM 731 C CA . HIS A 1 89 ? 14.101 1.935 -1.224 1.00 92.69 89 HIS A CA 1
ATOM 732 C C . HIS A 1 89 ? 15.270 1.901 -2.213 1.00 92.69 89 HIS A C 1
ATOM 734 O O . HIS A 1 89 ? 16.309 2.514 -1.968 1.00 92.69 89 HIS A O 1
ATOM 740 N N . TYR A 1 90 ? 15.077 1.277 -3.375 1.00 90.75 90 TYR A N 1
ATOM 741 C CA . TYR A 1 90 ? 16.136 1.188 -4.370 1.00 90.75 90 TYR A CA 1
ATOM 742 C C . TYR A 1 90 ? 16.527 2.563 -4.926 1.00 90.75 90 TYR A C 1
ATOM 744 O O . TYR A 1 90 ? 17.709 2.897 -4.948 1.00 90.75 90 TYR A O 1
ATOM 752 N N . PHE A 1 91 ? 15.558 3.416 -5.270 1.00 90.50 91 PHE A N 1
ATOM 753 C CA . PHE A 1 91 ? 15.836 4.780 -5.726 1.00 90.50 91 PHE A CA 1
ATOM 754 C C . PHE A 1 91 ? 16.640 5.578 -4.691 1.00 90.50 91 PHE A C 1
ATOM 756 O O . PHE A 1 91 ? 17.553 6.318 -5.058 1.00 90.50 91 PHE A O 1
ATOM 763 N N . SER A 1 92 ? 16.350 5.409 -3.395 1.00 89.88 92 SER A N 1
ATOM 764 C CA . SER A 1 92 ? 17.098 6.073 -2.321 1.00 89.88 92 SER A CA 1
ATOM 765 C C . SER A 1 92 ? 18.571 5.648 -2.278 1.00 89.88 92 SER A C 1
ATOM 767 O O . SER A 1 92 ? 19.429 6.507 -2.079 1.00 89.88 92 SER A O 1
ATOM 769 N N . SER A 1 93 ? 18.861 4.375 -2.579 1.00 89.44 93 SER A N 1
ATOM 770 C CA . SER A 1 93 ? 20.223 3.820 -2.619 1.00 89.44 93 SER A CA 1
ATOM 771 C C . SER A 1 93 ? 21.039 4.195 -3.863 1.00 89.44 93 SER A C 1
ATOM 773 O O . SER A 1 93 ? 22.251 3.989 -3.876 1.00 89.44 93 SER A O 1
ATOM 775 N N . LEU A 1 94 ? 20.416 4.753 -4.909 1.00 88.75 94 LEU A N 1
ATOM 776 C CA . LEU A 1 94 ? 21.128 5.128 -6.133 1.00 88.75 94 LEU A CA 1
ATOM 777 C C . LEU A 1 94 ? 22.062 6.325 -5.907 1.00 88.75 94 LEU A C 1
ATOM 779 O O . LEU A 1 94 ? 21.699 7.316 -5.258 1.00 88.75 94 LEU A O 1
ATOM 783 N N . THR A 1 95 ? 23.238 6.279 -6.540 1.00 87.62 95 THR A N 1
ATOM 784 C CA . THR A 1 95 ? 24.151 7.428 -6.601 1.00 87.62 95 THR A CA 1
ATOM 785 C C . THR A 1 95 ? 23.520 8.581 -7.389 1.00 87.62 95 THR A C 1
ATOM 787 O O . THR A 1 95 ? 22.601 8.382 -8.187 1.00 87.62 95 THR A O 1
ATOM 790 N N . LYS A 1 96 ? 24.030 9.809 -7.224 1.00 83.75 96 LYS A N 1
ATOM 791 C CA . LYS A 1 96 ? 23.550 10.974 -7.992 1.00 83.75 96 LYS A CA 1
ATOM 792 C C . LYS A 1 96 ? 23.631 10.738 -9.510 1.00 83.75 96 LYS A C 1
ATOM 794 O O . LYS A 1 96 ? 22.656 10.968 -10.218 1.00 83.75 96 LYS A O 1
ATOM 799 N N . LYS A 1 97 ? 24.755 10.185 -9.982 1.00 81.25 97 LYS A N 1
ATOM 800 C CA . LYS A 1 97 ? 24.988 9.847 -11.396 1.00 81.25 97 LYS A CA 1
ATOM 801 C C . LYS A 1 97 ? 23.991 8.807 -11.916 1.00 81.25 97 LYS A C 1
ATOM 803 O O . LYS A 1 97 ? 23.537 8.898 -13.054 1.00 81.25 97 LYS A O 1
ATOM 808 N N . ASP A 1 98 ? 23.636 7.823 -11.093 1.00 79.56 98 ASP A N 1
ATOM 809 C CA . ASP A 1 98 ? 22.672 6.792 -11.487 1.00 79.56 98 ASP A CA 1
ATOM 810 C C . ASP A 1 98 ? 21.237 7.319 -11.475 1.00 79.56 98 ASP A C 1
ATOM 812 O O . ASP A 1 98 ? 20.459 6.979 -12.366 1.00 79.56 98 ASP A O 1
ATOM 816 N N . LYS A 1 99 ? 20.887 8.212 -10.541 1.00 79.25 99 LYS A N 1
ATOM 817 C CA . LYS A 1 99 ? 19.602 8.931 -10.563 1.00 79.25 99 LYS A CA 1
ATOM 818 C C . LYS A 1 99 ? 19.454 9.750 -11.847 1.00 79.25 99 LYS A C 1
ATOM 820 O O . LYS A 1 99 ? 18.426 9.647 -12.506 1.00 79.25 99 LYS A O 1
ATOM 825 N N . GLU A 1 100 ? 20.502 10.468 -12.255 1.00 74.88 100 GLU A N 1
ATOM 826 C CA . GLU A 1 100 ? 20.520 11.256 -13.497 1.00 74.88 100 GLU A CA 1
ATOM 827 C C . GLU A 1 100 ? 20.341 10.387 -14.754 1.00 74.88 100 GLU A C 1
ATOM 829 O O . GLU A 1 100 ? 19.572 10.733 -15.649 1.00 74.88 100 GLU A O 1
ATOM 834 N N . LYS A 1 101 ? 20.977 9.209 -14.815 1.00 71.06 101 LYS A N 1
ATOM 835 C CA . LYS A 1 101 ? 20.766 8.252 -15.920 1.00 71.06 101 LYS A CA 1
ATOM 836 C C . LYS A 1 101 ? 19.333 7.709 -15.976 1.00 71.06 101 LYS A C 1
ATOM 838 O O . LYS A 1 101 ? 18.836 7.419 -17.066 1.00 71.06 101 LYS A O 1
ATOM 843 N N . ASN A 1 102 ? 18.677 7.589 -14.822 1.00 65.62 102 ASN A N 1
ATOM 844 C CA . ASN A 1 102 ? 17.303 7.105 -14.695 1.00 65.62 102 ASN A CA 1
ATOM 845 C C . ASN A 1 102 ? 16.230 8.176 -14.982 1.00 65.62 102 ASN A C 1
ATOM 847 O O . ASN A 1 102 ? 15.068 7.813 -15.139 1.00 65.62 102 ASN A O 1
ATOM 851 N N . LEU A 1 103 ? 16.597 9.453 -15.179 1.00 58.94 103 LEU A N 1
ATOM 852 C CA . LEU A 1 103 ? 15.668 10.542 -15.557 1.00 58.94 103 LEU A CA 1
ATOM 853 C C . LEU A 1 103 ? 14.948 10.321 -16.902 1.00 58.94 103 LEU A C 1
ATOM 855 O O . LEU A 1 103 ? 14.041 11.064 -17.260 1.00 58.94 103 LEU A O 1
ATOM 859 N N . ARG A 1 104 ? 15.341 9.305 -17.680 1.00 63.28 104 ARG A N 1
ATOM 860 C CA . ARG A 1 104 ? 14.725 8.956 -18.973 1.00 63.28 104 ARG A CA 1
ATOM 861 C C . ARG A 1 104 ? 13.413 8.168 -18.844 1.00 63.28 104 ARG A C 1
ATOM 863 O O . ARG A 1 104 ? 12.962 7.592 -19.836 1.00 63.28 104 ARG A O 1
ATOM 870 N N . TYR A 1 105 ? 12.843 8.089 -17.647 1.00 67.50 105 TYR A N 1
ATOM 871 C CA . TYR A 1 105 ? 11.600 7.388 -17.341 1.00 67.50 105 TYR A CA 1
ATOM 872 C C . TYR A 1 105 ? 10.660 8.315 -16.555 1.00 67.50 105 TYR A C 1
ATOM 874 O O . TYR A 1 105 ? 11.154 9.166 -15.820 1.00 67.50 105 TYR A O 1
ATOM 882 N N . PRO A 1 106 ? 9.327 8.152 -16.638 1.00 66.44 106 PRO A N 1
ATOM 883 C CA . PRO A 1 106 ? 8.356 8.924 -15.848 1.00 66.44 106 PRO A CA 1
ATOM 884 C C . PRO A 1 106 ? 8.325 8.561 -14.346 1.00 66.44 106 PRO A C 1
ATOM 886 O O . PRO A 1 106 ? 7.252 8.502 -13.743 1.00 66.44 106 PRO A O 1
ATOM 889 N N . PHE A 1 107 ? 9.479 8.290 -13.730 1.00 73.75 107 PHE A N 1
ATOM 890 C CA . PHE A 1 107 ? 9.610 8.204 -12.278 1.00 73.75 107 PHE A CA 1
ATOM 891 C C . PHE A 1 107 ? 10.768 9.078 -11.791 1.00 73.75 107 PHE A C 1
ATOM 893 O O . PHE A 1 107 ? 11.871 9.064 -12.328 1.00 73.75 107 PHE A O 1
ATOM 900 N N . ASP A 1 108 ? 10.502 9.809 -10.722 1.00 80.81 108 ASP A N 1
ATOM 901 C CA . ASP A 1 108 ? 11.461 10.516 -9.885 1.00 80.81 108 ASP A CA 1
ATOM 902 C C . ASP A 1 108 ? 11.022 10.347 -8.417 1.00 80.81 108 ASP A C 1
ATOM 904 O O . ASP A 1 108 ? 10.091 9.582 -8.119 1.00 80.81 108 ASP A O 1
ATOM 908 N N . SER A 1 109 ? 11.681 11.025 -7.469 1.00 83.56 109 SER A N 1
ATOM 909 C CA . SER A 1 109 ? 11.264 10.917 -6.063 1.00 83.56 109 SER A CA 1
ATOM 910 C C . SER A 1 109 ? 9.831 11.409 -5.852 1.00 83.56 109 SER A C 1
ATOM 912 O O . SER A 1 109 ? 9.103 10.825 -5.049 1.00 83.56 109 SER A O 1
ATOM 914 N N . ILE A 1 110 ? 9.410 12.434 -6.598 1.00 88.00 110 ILE A N 1
ATOM 915 C CA . ILE A 1 110 ? 8.092 13.057 -6.483 1.00 88.00 110 ILE A CA 1
ATOM 916 C C . ILE A 1 110 ? 7.013 12.099 -6.995 1.00 88.00 110 ILE A C 1
ATOM 918 O O . ILE A 1 110 ? 6.017 11.875 -6.314 1.00 88.00 110 ILE A O 1
ATOM 922 N N . GLY A 1 111 ? 7.207 11.485 -8.159 1.00 90.12 111 GLY A N 1
ATOM 923 C CA . GLY A 1 111 ? 6.299 10.504 -8.746 1.00 90.12 111 GLY A CA 1
ATOM 924 C C . GLY A 1 111 ? 6.144 9.264 -7.868 1.00 90.12 111 GLY A C 1
ATOM 925 O O . GLY A 1 111 ? 5.023 8.814 -7.633 1.00 90.12 111 GLY A O 1
ATOM 926 N N . LEU A 1 112 ? 7.245 8.756 -7.300 1.00 92.50 112 LEU A N 1
ATOM 927 C CA . LEU A 1 112 ? 7.205 7.644 -6.344 1.00 92.50 112 LEU A CA 1
ATO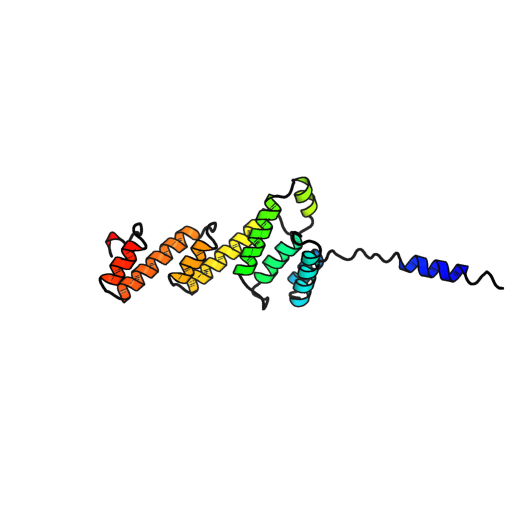M 928 C C . LEU A 1 112 ? 6.479 8.014 -5.047 1.00 92.50 112 LEU A C 1
ATOM 930 O O . LEU A 1 112 ? 5.758 7.187 -4.487 1.00 92.50 112 LEU A O 1
ATOM 934 N N . GLN A 1 113 ? 6.666 9.237 -4.550 1.00 93.62 113 GLN A N 1
ATOM 935 C CA . GLN A 1 113 ? 5.955 9.728 -3.372 1.00 93.62 113 GLN A CA 1
ATOM 936 C C . GLN A 1 113 ? 4.455 9.881 -3.648 1.00 93.62 113 GLN A C 1
ATOM 938 O O . GLN A 1 113 ? 3.648 9.406 -2.853 1.00 93.62 113 GLN A O 1
ATOM 943 N N . LYS A 1 114 ? 4.079 10.467 -4.790 1.00 94.62 114 LYS A N 1
ATOM 944 C CA . LYS A 1 114 ? 2.677 10.615 -5.207 1.00 94.62 114 LYS A CA 1
ATOM 945 C C . LYS A 1 114 ? 1.986 9.265 -5.373 1.00 94.62 114 LYS A C 1
ATOM 947 O O . LYS A 1 114 ? 0.898 9.074 -4.840 1.00 94.62 114 LYS A O 1
ATOM 952 N N . LEU A 1 115 ? 2.628 8.305 -6.047 1.00 96.19 115 LEU A N 1
ATOM 953 C CA . LEU A 1 115 ? 2.083 6.952 -6.191 1.00 96.19 115 LEU A CA 1
ATOM 954 C C . LEU A 1 115 ? 1.831 6.308 -4.822 1.00 96.19 115 LEU A C 1
ATOM 956 O O . LEU A 1 115 ? 0.760 5.750 -4.597 1.00 96.19 115 LEU A O 1
ATOM 960 N N . ARG A 1 116 ? 2.778 6.438 -3.883 1.00 96.62 116 ARG A N 1
ATOM 961 C CA . ARG A 1 116 ? 2.581 5.962 -2.510 1.00 96.62 116 ARG A CA 1
ATOM 962 C C . ARG A 1 116 ? 1.389 6.639 -1.835 1.00 96.62 116 ARG A C 1
ATOM 964 O O . ARG A 1 116 ? 0.562 5.940 -1.276 1.00 96.62 116 ARG A O 1
ATOM 971 N N . GLN A 1 117 ? 1.259 7.960 -1.927 1.00 97.44 117 GLN A N 1
ATOM 972 C CA . GLN A 1 117 ? 0.128 8.684 -1.333 1.00 97.44 117 GLN A CA 1
ATOM 973 C C . GLN A 1 117 ? -1.224 8.222 -1.891 1.00 97.44 117 GLN A C 1
ATOM 975 O O . GLN A 1 117 ? -2.181 8.079 -1.128 1.00 97.44 117 GLN A O 1
ATOM 980 N N . TYR A 1 118 ? -1.312 7.951 -3.198 1.00 98.06 118 TYR A N 1
ATOM 981 C CA . TYR A 1 118 ? -2.530 7.405 -3.798 1.00 98.06 118 TYR A CA 1
ATOM 982 C C . TYR A 1 118 ? -2.839 5.995 -3.294 1.00 98.06 118 TYR A C 1
ATOM 984 O O . TYR A 1 118 ? -3.985 5.710 -2.944 1.00 98.06 118 TYR A O 1
ATOM 992 N N . ILE A 1 119 ? -1.828 5.129 -3.219 1.00 98.56 119 ILE A N 1
ATOM 993 C CA . ILE A 1 119 ? -1.966 3.772 -2.683 1.00 98.56 119 ILE A CA 1
ATOM 994 C C . ILE A 1 119 ? -2.423 3.820 -1.221 1.00 98.56 119 ILE A C 1
ATOM 996 O O . ILE A 1 119 ? -3.419 3.185 -0.885 1.00 98.56 119 ILE A O 1
ATOM 1000 N N . ASP A 1 120 ? -1.751 4.612 -0.383 1.00 98.31 120 ASP A N 1
ATOM 1001 C CA . ASP A 1 120 ? -2.055 4.773 1.041 1.00 98.31 120 ASP A CA 1
ATOM 1002 C C . ASP A 1 120 ? -3.491 5.291 1.232 1.00 98.31 120 ASP A C 1
ATOM 1004 O O . ASP A 1 120 ? -4.272 4.710 1.983 1.00 98.31 120 ASP A O 1
ATOM 1008 N N . SER A 1 121 ? -3.890 6.321 0.479 1.00 98.44 121 SER A N 1
ATOM 1009 C CA . SER A 1 121 ? -5.255 6.864 0.541 1.00 98.44 121 SER A CA 1
ATOM 1010 C C . SER A 1 121 ? -6.301 5.831 0.112 1.00 98.44 121 SER A C 1
ATOM 1012 O O . SER A 1 121 ? -7.358 5.721 0.726 1.00 98.44 121 SER A O 1
ATOM 1014 N N . THR A 1 122 ? -6.007 5.025 -0.911 1.00 98.62 122 THR A N 1
ATOM 1015 C CA . THR A 1 122 ? -6.934 3.982 -1.382 1.00 98.62 122 THR A CA 1
ATOM 1016 C C . THR A 1 122 ? -7.026 2.819 -0.392 1.00 98.62 122 THR A C 1
ATOM 1018 O O . THR A 1 122 ? -8.111 2.291 -0.156 1.00 98.62 122 THR A O 1
ATOM 1021 N N . ALA A 1 123 ? -5.912 2.437 0.240 1.00 98.62 123 ALA A N 1
ATOM 1022 C CA . ALA A 1 123 ? -5.896 1.439 1.306 1.00 98.62 123 ALA A CA 1
ATOM 1023 C C . ALA A 1 123 ? -6.698 1.903 2.531 1.00 98.62 123 ALA A C 1
ATOM 1025 O O . ALA A 1 123 ? -7.429 1.110 3.124 1.00 98.62 123 ALA A O 1
ATOM 1026 N N . TYR A 1 124 ? -6.621 3.191 2.871 1.00 98.75 124 TYR A N 1
ATOM 1027 C CA . TYR A 1 124 ? -7.443 3.780 3.924 1.00 98.75 124 TYR A CA 1
ATOM 1028 C C . TYR A 1 124 ? -8.933 3.749 3.571 1.00 98.75 124 TYR A C 1
ATOM 1030 O O . TYR A 1 124 ? -9.751 3.342 4.391 1.00 98.75 124 TYR A O 1
ATOM 1038 N N . LEU A 1 125 ? -9.302 4.105 2.334 1.00 98.56 125 LEU A N 1
ATOM 1039 C CA . LEU A 1 125 ? -10.691 4.007 1.871 1.00 98.56 125 LEU A CA 1
ATOM 1040 C C . LEU A 1 125 ? -11.215 2.567 1.920 1.00 98.56 125 LEU A C 1
ATOM 1042 O O . LEU A 1 125 ? -12.352 2.359 2.335 1.00 98.56 125 LEU A O 1
ATOM 1046 N N . ARG A 1 126 ? -10.3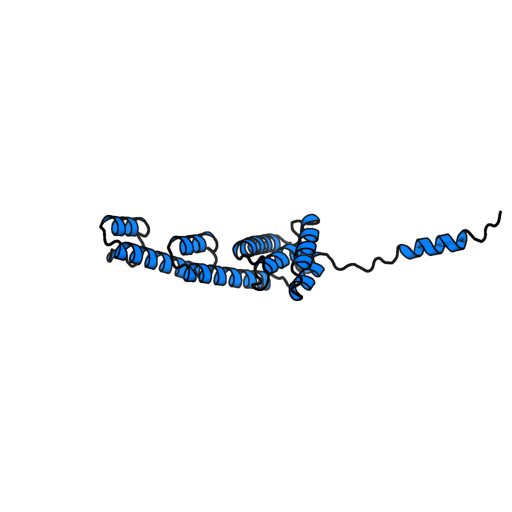85 1.571 1.580 1.00 98.50 126 ARG A N 1
ATOM 1047 C CA . ARG A 1 126 ? -10.721 0.151 1.769 1.00 98.50 126 ARG A CA 1
ATOM 1048 C C . ARG A 1 126 ? -11.003 -0.158 3.244 1.00 98.50 126 ARG A C 1
ATOM 1050 O O . ARG A 1 126 ? -11.994 -0.820 3.535 1.00 98.50 126 ARG A O 1
ATOM 1057 N N . ALA A 1 127 ? -10.169 0.325 4.167 1.00 98.69 127 ALA A N 1
ATOM 1058 C CA . ALA A 1 127 ? -10.393 0.126 5.599 1.00 98.69 127 ALA A CA 1
ATOM 1059 C C . ALA A 1 127 ? -11.701 0.779 6.069 1.00 98.69 127 ALA A C 1
ATOM 1061 O O . ALA A 1 127 ? -12.491 0.130 6.748 1.00 98.69 127 ALA A O 1
ATOM 1062 N N . LYS A 1 128 ? -11.984 2.006 5.615 1.00 98.56 128 LYS A N 1
ATOM 1063 C CA . LYS A 1 128 ? -13.250 2.700 5.885 1.00 98.56 128 LYS A CA 1
ATOM 1064 C C . LYS A 1 128 ? -14.473 1.996 5.311 1.00 98.56 128 LYS A C 1
ATOM 1066 O O . LYS A 1 128 ? -15.535 2.056 5.911 1.00 98.56 128 LYS A O 1
ATOM 1071 N N . GLN A 1 129 ? -14.349 1.369 4.145 1.00 98.44 129 GLN A N 1
ATOM 1072 C CA . GLN A 1 129 ? -15.450 0.631 3.530 1.00 98.44 129 GLN A CA 1
ATOM 1073 C C . GLN A 1 129 ? -15.787 -0.638 4.322 1.00 98.44 129 GLN A C 1
ATOM 1075 O O . GLN A 1 129 ? -16.956 -0.982 4.453 1.00 98.44 129 GLN A O 1
ATOM 1080 N N . LEU A 1 130 ? -14.767 -1.331 4.835 1.00 98.44 130 LEU A N 1
ATOM 1081 C CA . LEU A 1 130 ? -14.942 -2.526 5.664 1.00 98.44 130 LEU A CA 1
ATOM 1082 C C . LEU A 1 130 ? -15.385 -2.184 7.094 1.00 98.44 130 LEU A C 1
ATOM 1084 O O . LEU A 1 130 ? -16.120 -2.958 7.699 1.00 98.44 130 LEU A O 1
ATOM 1088 N N . ASN A 1 131 ? -14.936 -1.033 7.603 1.00 98.12 131 ASN A N 1
ATOM 1089 C CA . ASN A 1 131 ? -15.311 -0.421 8.875 1.00 98.12 131 ASN A CA 1
ATOM 1090 C C . ASN A 1 131 ? -15.327 -1.379 10.080 1.00 98.12 131 ASN A C 1
ATOM 1092 O O . ASN A 1 131 ? -16.291 -1.414 10.838 1.00 98.12 131 ASN A O 1
ATOM 1096 N N . ASN A 1 132 ? -14.260 -2.157 10.245 1.00 98.44 132 ASN A N 1
ATOM 1097 C CA . ASN A 1 132 ? -14.071 -3.071 11.371 1.00 98.44 132 ASN A CA 1
ATOM 1098 C C . ASN A 1 132 ? -12.648 -2.963 11.935 1.00 98.44 132 ASN A C 1
ATOM 1100 O O . ASN A 1 132 ? -11.742 -2.417 11.288 1.00 98.44 132 ASN A O 1
ATOM 1104 N N . VAL A 1 133 ? -12.453 -3.479 13.150 1.00 97.88 133 VAL A N 1
ATOM 1105 C CA . VAL A 1 133 ? -11.175 -3.416 13.871 1.00 97.88 133 VAL A CA 1
ATOM 1106 C C . VAL A 1 133 ? -10.044 -4.055 13.062 1.00 97.88 133 VAL A C 1
ATOM 1108 O O . VAL A 1 133 ? -8.935 -3.509 13.012 1.00 97.88 133 VAL A O 1
ATOM 1111 N N . GLU A 1 134 ? -10.307 -5.172 12.384 1.00 98.38 134 GLU A N 1
ATOM 1112 C CA . GLU A 1 134 ? -9.330 -5.912 11.585 1.00 98.38 134 GLU A CA 1
ATOM 1113 C C . GLU A 1 134 ? -8.836 -5.084 10.398 1.00 98.38 134 GLU A C 1
ATOM 1115 O O . GLU A 1 134 ? -7.630 -5.016 10.146 1.00 98.38 134 GLU A O 1
ATOM 1120 N N . ALA A 1 135 ? -9.743 -4.416 9.687 1.00 98.56 135 ALA A N 1
ATOM 1121 C CA . ALA A 1 135 ? -9.427 -3.629 8.504 1.00 98.56 135 ALA A CA 1
ATOM 1122 C C . ALA A 1 135 ? -8.590 -2.392 8.849 1.00 98.56 135 ALA A C 1
ATOM 1124 O O . ALA A 1 135 ? -7.572 -2.131 8.196 1.00 98.56 135 ALA A O 1
ATOM 1125 N N . TYR A 1 136 ? -8.955 -1.660 9.905 1.00 98.69 136 TYR A N 1
ATOM 1126 C CA . TYR A 1 136 ? -8.135 -0.542 10.372 1.00 98.69 136 TYR A CA 1
ATOM 1127 C C . TYR A 1 136 ? -6.794 -1.022 10.930 1.00 98.69 136 TYR A C 1
ATOM 1129 O O . TYR A 1 136 ? -5.760 -0.425 10.636 1.00 98.69 136 TYR A O 1
ATOM 1137 N N . THR A 1 137 ? -6.762 -2.142 11.657 1.00 98.31 137 THR A N 1
ATOM 1138 C CA . THR A 1 137 ? -5.506 -2.736 12.144 1.00 98.31 137 THR A CA 1
ATOM 1139 C C . THR A 1 137 ? -4.589 -3.135 10.991 1.00 98.31 137 THR A C 1
ATOM 1141 O O . THR A 1 137 ? -3.386 -2.863 11.034 1.00 98.31 137 THR A O 1
ATOM 1144 N N . PHE A 1 138 ? -5.135 -3.734 9.931 1.00 98.31 138 PHE A N 1
ATOM 1145 C CA . PHE A 1 138 ? -4.382 -4.050 8.723 1.00 98.31 138 PHE A CA 1
ATOM 1146 C C . PHE A 1 138 ? -3.790 -2.787 8.095 1.00 98.31 138 PHE A C 1
ATOM 1148 O O . PHE A 1 138 ? -2.606 -2.777 7.743 1.00 98.31 138 PHE A O 1
ATOM 1155 N N . PHE A 1 139 ? -4.583 -1.718 7.990 1.00 98.62 139 PHE A N 1
ATOM 1156 C CA . PHE A 1 139 ? -4.119 -0.443 7.458 1.00 98.62 139 PHE A CA 1
ATOM 1157 C C . PHE A 1 139 ? -2.977 0.150 8.297 1.00 98.62 139 PHE A C 1
ATOM 1159 O O . PHE A 1 139 ? -1.893 0.392 7.771 1.00 98.62 139 PHE A O 1
ATOM 1166 N N . ILE A 1 140 ? -3.177 0.288 9.610 1.00 98.25 140 ILE A N 1
ATOM 1167 C CA . ILE A 1 140 ? -2.195 0.830 10.564 1.00 98.25 140 ILE A CA 1
ATOM 1168 C C . ILE A 1 140 ? -0.863 0.073 10.463 1.00 98.25 140 ILE A C 1
ATOM 1170 O O . ILE A 1 140 ? 0.205 0.682 10.409 1.00 98.25 140 ILE A O 1
ATOM 1174 N N . ARG A 1 141 ? -0.908 -1.263 10.383 1.00 97.75 141 ARG A N 1
ATOM 1175 C CA . ARG A 1 141 ? 0.304 -2.091 10.304 1.00 97.75 141 ARG A CA 1
ATOM 1176 C C . ARG A 1 141 ? 1.046 -1.950 8.977 1.00 97.75 141 ARG A C 1
ATOM 1178 O O . ARG A 1 141 ? 2.274 -1.944 8.970 1.00 97.75 141 ARG A O 1
ATOM 1185 N N . ASN A 1 142 ? 0.329 -1.884 7.857 1.00 97.19 142 ASN A N 1
ATOM 1186 C CA . ASN A 1 142 ? 0.942 -1.965 6.526 1.00 97.19 142 ASN A CA 1
ATOM 1187 C C . ASN A 1 142 ? 1.236 -0.599 5.889 1.00 97.19 142 ASN A C 1
ATOM 1189 O O . ASN A 1 142 ? 2.085 -0.520 4.998 1.00 97.19 142 ASN A O 1
ATOM 1193 N N . TYR A 1 143 ? 0.580 0.460 6.367 1.00 97.19 143 TYR A N 1
ATOM 1194 C CA . TYR A 1 143 ? 0.608 1.811 5.804 1.00 97.19 143 TYR A CA 1
ATOM 1195 C C . TYR A 1 143 ? 0.980 2.858 6.872 1.00 97.19 143 TYR A C 1
ATOM 1197 O O . TYR A 1 143 ? 0.474 3.975 6.875 1.00 97.19 143 TYR A O 1
ATOM 1205 N N . SER A 1 144 ? 1.906 2.517 7.775 1.00 94.62 144 SER A N 1
ATOM 1206 C CA . SER A 1 144 ? 2.264 3.332 8.951 1.00 94.62 144 SER A CA 1
ATOM 1207 C C . SER A 1 144 ? 2.829 4.728 8.658 1.00 94.62 144 SER A C 1
ATOM 1209 O O . SER A 1 144 ? 2.796 5.599 9.516 1.00 94.62 144 SER A O 1
ATOM 1211 N N . GLY A 1 145 ? 3.344 4.965 7.448 1.00 93.00 145 GLY A N 1
ATOM 1212 C CA . GLY A 1 145 ? 3.817 6.287 7.014 1.00 93.00 145 GLY A CA 1
ATOM 1213 C C . GLY A 1 145 ? 2.779 7.115 6.252 1.00 93.00 145 GLY A C 1
ATOM 1214 O O . GLY A 1 145 ? 3.154 8.089 5.605 1.00 93.00 145 GLY A O 1
ATOM 1215 N N . SER A 1 146 ? 1.517 6.685 6.247 1.00 96.81 146 SER A N 1
ATOM 1216 C CA . SER A 1 146 ? 0.409 7.393 5.611 1.00 96.81 146 SER A CA 1
ATOM 1217 C C . SER A 1 146 ? 0.005 8.633 6.416 1.00 96.81 146 SER A C 1
ATOM 1219 O O . SER A 1 146 ? 0.013 8.617 7.646 1.00 96.81 146 SER A O 1
ATOM 1221 N N . SER A 1 147 ? -0.453 9.686 5.733 1.00 97.12 147 SER A N 1
ATOM 1222 C CA . SER A 1 147 ? -1.082 10.842 6.389 1.00 97.12 147 SER A CA 1
ATOM 1223 C C . SER A 1 147 ? -2.380 10.492 7.124 1.00 97.12 147 SER A C 1
ATOM 1225 O O . SER A 1 147 ? -2.797 11.248 7.993 1.00 97.12 147 SER A O 1
ATOM 1227 N N . GLN A 1 148 ? -3.014 9.361 6.796 1.00 98.12 148 GLN A N 1
ATOM 1228 C CA . GLN A 1 148 ? -4.250 8.890 7.427 1.00 98.12 148 GLN A CA 1
ATOM 1229 C C . GLN A 1 148 ? -4.014 7.962 8.629 1.00 98.12 148 GLN A C 1
ATOM 1231 O O . GLN A 1 148 ? -4.965 7.412 9.180 1.00 98.12 148 GLN A O 1
ATOM 1236 N N . PHE A 1 149 ? -2.761 7.771 9.051 1.00 98.00 149 PHE A N 1
ATOM 1237 C CA . PHE A 1 149 ? -2.405 6.835 10.119 1.00 98.00 149 PHE A CA 1
ATOM 1238 C C . PHE A 1 149 ? -3.144 7.107 11.439 1.00 98.00 149 PHE A C 1
ATOM 1240 O O . PHE A 1 149 ? -3.806 6.210 11.958 1.00 98.00 149 PHE A O 1
ATOM 1247 N N . ASN A 1 150 ? -3.093 8.345 11.943 1.00 97.31 150 ASN A N 1
ATOM 1248 C CA . ASN A 1 150 ? -3.746 8.710 13.208 1.00 97.31 150 ASN A CA 1
ATOM 1249 C C . ASN A 1 150 ? -5.272 8.576 13.116 1.00 97.31 150 ASN A C 1
ATOM 1251 O O . ASN A 1 150 ? -5.899 8.004 13.999 1.00 97.31 150 ASN A O 1
ATOM 1255 N N . GLN A 1 151 ? -5.856 8.996 11.994 1.00 97.75 151 GLN A N 1
ATOM 1256 C CA . GLN A 1 151 ? -7.298 8.887 11.755 1.00 97.75 151 GLN A CA 1
ATOM 1257 C C . GLN A 1 151 ? -7.761 7.423 11.733 1.00 97.75 151 GLN A C 1
ATOM 1259 O O . GLN A 1 151 ? -8.833 7.097 12.229 1.00 97.75 151 GLN A O 1
ATOM 1264 N N . ALA A 1 152 ? -6.949 6.509 11.192 1.00 98.31 152 ALA A N 1
ATOM 1265 C CA . ALA A 1 152 ? -7.257 5.084 11.235 1.00 98.31 152 ALA A CA 1
ATOM 1266 C C . ALA A 1 152 ? -7.167 4.494 12.653 1.00 98.31 152 ALA A C 1
ATOM 1268 O O . ALA A 1 152 ? -7.913 3.566 12.958 1.00 98.31 152 ALA A O 1
ATOM 1269 N N . ILE A 1 153 ? -6.279 5.010 13.514 1.00 97.62 153 ILE A N 1
ATOM 1270 C CA . ILE A 1 153 ? -6.216 4.621 14.934 1.00 97.62 153 ILE A CA 1
ATOM 1271 C C . ILE A 1 153 ? -7.500 5.037 15.649 1.00 97.62 153 ILE A C 1
ATOM 1273 O O . ILE A 1 153 ? -8.113 4.192 16.299 1.00 97.62 153 ILE A O 1
ATOM 1277 N N . GLU A 1 154 ? -7.912 6.293 15.480 1.00 96.81 154 GLU A N 1
ATOM 1278 C CA . GLU A 1 154 ? -9.140 6.837 16.070 1.00 96.81 154 GLU A CA 1
ATOM 1279 C C . GLU A 1 154 ? -10.368 6.041 15.611 1.00 96.81 154 GLU A C 1
ATOM 1281 O O . GLU A 1 154 ? -11.145 5.570 16.434 1.00 96.81 154 GLU A O 1
ATOM 1286 N N . LEU A 1 155 ? -10.506 5.789 14.303 1.00 98.00 155 LEU A N 1
ATOM 1287 C CA . LEU A 1 155 ? -11.633 5.019 13.768 1.00 98.00 155 LEU A CA 1
ATOM 1288 C C . LEU A 1 155 ? -11.650 3.566 14.247 1.00 98.00 155 LEU A C 1
ATOM 1290 O O . LEU A 1 155 ? -12.720 3.014 14.490 1.00 98.00 155 LEU A O 1
ATOM 1294 N N . ARG A 1 156 ? -10.481 2.934 14.407 1.00 98.25 156 ARG A N 1
ATOM 1295 C CA . ARG A 1 156 ? -10.397 1.589 14.987 1.00 98.25 156 ARG A CA 1
ATOM 1296 C C . ARG A 1 156 ? -10.913 1.573 16.424 1.00 98.25 156 ARG A C 1
ATOM 1298 O O . ARG A 1 156 ? -11.630 0.648 16.784 1.00 98.25 156 ARG A O 1
ATOM 1305 N N . GLN A 1 157 ? -10.498 2.550 17.230 1.00 97.56 157 GLN A N 1
ATOM 1306 C CA . GLN A 1 157 ? -10.918 2.670 18.628 1.00 97.56 157 GLN A CA 1
ATOM 1307 C C . GLN A 1 157 ? -12.420 2.945 18.716 1.00 97.56 157 GLN A C 1
ATOM 1309 O O . GLN A 1 157 ? -13.111 2.262 19.460 1.00 97.56 157 GLN A O 1
ATOM 1314 N N . GLU A 1 158 ? -12.936 3.857 17.889 1.00 96.12 158 GLU A N 1
ATOM 1315 C CA . GLU A 1 158 ? -14.371 4.142 17.805 1.00 96.12 158 GLU A CA 1
ATOM 1316 C C . GLU A 1 158 ? -15.173 2.874 17.504 1.00 96.12 158 GLU A C 1
ATOM 1318 O O . GLU A 1 158 ? -16.124 2.553 18.208 1.00 96.12 158 GLU A O 1
ATOM 1323 N N . VAL A 1 159 ? -14.767 2.117 16.484 1.00 97.25 159 VAL A N 1
ATOM 1324 C CA . VAL A 1 159 ? -15.458 0.882 16.097 1.00 97.25 159 VAL A CA 1
ATOM 1325 C C . VAL A 1 159 ? -15.387 -0.164 17.205 1.00 97.25 159 VAL A C 1
ATOM 1327 O O . VAL A 1 159 ? -16.411 -0.749 17.535 1.00 97.25 159 VAL A O 1
ATOM 1330 N N . ALA A 1 160 ? -14.224 -0.351 17.832 1.00 97.06 160 ALA A N 1
ATOM 1331 C CA . ALA A 1 160 ? -14.086 -1.295 18.937 1.00 97.06 160 ALA A CA 1
ATOM 1332 C C . ALA A 1 160 ? -14.968 -0.926 20.142 1.00 97.06 160 ALA A C 1
ATOM 1334 O O . ALA A 1 160 ? -15.527 -1.806 20.791 1.00 97.06 160 ALA A O 1
ATOM 1335 N N . PHE A 1 161 ? -15.119 0.368 20.431 1.00 96.38 161 PHE A N 1
ATOM 1336 C CA . PHE A 1 161 ? -16.020 0.834 21.480 1.00 96.38 161 PHE A CA 1
ATOM 1337 C C . PHE A 1 161 ? -17.490 0.609 21.109 1.00 96.38 161 PHE A C 1
ATOM 1339 O O . PHE A 1 161 ? -18.273 0.156 21.938 1.00 96.38 161 PHE A O 1
ATOM 1346 N N . LEU A 1 162 ? -17.873 0.880 19.857 1.00 96.25 162 LEU A N 1
ATOM 1347 C CA . LEU A 1 162 ? -19.225 0.603 19.364 1.00 96.25 162 LEU A CA 1
ATOM 1348 C C . LEU A 1 162 ? -19.555 -0.897 19.404 1.00 96.25 162 LEU A C 1
ATOM 1350 O O . LEU A 1 162 ? -20.683 -1.262 19.737 1.00 96.25 162 LEU A O 1
ATOM 1354 N N . ASP A 1 163 ? -18.584 -1.761 19.111 1.00 95.81 163 ASP A N 1
ATOM 1355 C CA . ASP A 1 163 ? -18.729 -3.211 19.251 1.00 95.81 163 ASP A CA 1
ATOM 1356 C C . ASP A 1 163 ? -18.924 -3.601 20.727 1.00 95.81 163 ASP A C 1
ATOM 1358 O O . ASP A 1 163 ? -19.857 -4.342 21.047 1.00 95.81 163 ASP A O 1
ATOM 1362 N N . ALA A 1 164 ? -18.140 -3.025 21.648 1.00 96.38 164 ALA A N 1
ATOM 1363 C CA . ALA A 1 164 ? -18.303 -3.247 23.086 1.00 96.38 164 ALA A CA 1
ATOM 1364 C C . ALA A 1 164 ? -19.669 -2.771 23.611 1.00 96.38 164 ALA A C 1
ATOM 1366 O O . ALA A 1 164 ? -20.304 -3.497 24.378 1.00 96.38 164 ALA A O 1
ATOM 1367 N N . LEU A 1 165 ? -20.150 -1.608 23.152 1.00 95.81 165 LEU A N 1
ATOM 1368 C CA . LEU A 1 165 ? -21.489 -1.082 23.441 1.00 95.81 165 LEU A CA 1
ATOM 1369 C C . LEU A 1 165 ? -22.599 -1.997 22.921 1.00 95.81 165 LEU A C 1
ATOM 1371 O O . LEU A 1 165 ? -23.638 -2.139 23.561 1.00 95.81 165 LEU A O 1
ATOM 1375 N N . LYS A 1 166 ? -22.407 -2.598 21.745 1.00 96.56 166 LYS A N 1
ATOM 1376 C CA . LYS A 1 166 ? -23.381 -3.512 21.144 1.00 96.56 166 LYS A CA 1
ATOM 1377 C C . LYS A 1 166 ? -23.473 -4.829 21.913 1.00 96.56 166 LYS A C 1
ATOM 1379 O O . LYS A 1 166 ? -24.569 -5.370 22.044 1.00 96.56 166 LYS A O 1
ATOM 1384 N N . GLU A 1 167 ? -22.345 -5.344 22.396 1.00 96.75 167 GLU A N 1
ATOM 1385 C CA . GLU A 1 167 ? -22.306 -6.521 23.271 1.00 96.75 167 GLU A CA 1
ATOM 1386 C C . GLU A 1 167 ? -22.848 -6.205 24.670 1.00 96.75 167 GLU A C 1
ATOM 1388 O O . GLU A 1 167 ? -23.557 -7.024 25.253 1.00 96.75 167 GLU A O 1
ATOM 1393 N N . ASN A 1 168 ? -22.566 -4.999 25.171 1.00 95.50 168 ASN A N 1
ATOM 1394 C CA . ASN A 1 168 ? -23.041 -4.457 26.441 1.00 95.50 168 ASN A CA 1
ATOM 1395 C C . ASN A 1 168 ? -22.775 -5.386 27.640 1.00 95.50 168 ASN A C 1
ATOM 1397 O O . ASN A 1 168 ? -23.662 -5.655 28.455 1.00 95.50 168 ASN A O 1
ATOM 1401 N N . THR A 1 169 ? -21.549 -5.905 27.738 1.00 97.06 169 THR A N 1
ATOM 1402 C CA . THR A 1 169 ? -21.118 -6.768 28.844 1.00 97.06 169 THR A CA 1
ATOM 1403 C C . THR A 1 169 ? -19.912 -6.173 29.553 1.00 97.06 169 THR A C 1
ATOM 1405 O O . THR A 1 169 ? -19.107 -5.471 28.950 1.00 97.06 169 THR A O 1
ATOM 1408 N N . TYR A 1 170 ? -19.734 -6.497 30.833 1.00 93.94 170 TYR A N 1
ATOM 1409 C CA . TYR A 1 170 ? -18.530 -6.095 31.564 1.00 93.94 170 TYR A CA 1
ATOM 1410 C C . TYR A 1 170 ? -17.248 -6.547 30.844 1.00 93.94 170 TYR A C 1
ATOM 1412 O O . TYR A 1 170 ? -16.297 -5.785 30.718 1.00 93.94 170 TYR A O 1
ATOM 1420 N N . GLN A 1 171 ? -17.249 -7.773 30.318 1.00 96.69 171 GLN A N 1
ATOM 1421 C CA . GLN A 1 171 ? -16.107 -8.367 29.631 1.00 96.69 171 GLN A CA 1
ATOM 1422 C C . GLN A 1 171 ? -15.762 -7.630 28.331 1.00 96.69 171 GLN A C 1
ATOM 1424 O O . GLN A 1 171 ? -14.582 -7.508 28.005 1.00 96.69 171 GLN A O 1
ATOM 1429 N N . SER A 1 172 ? -16.762 -7.135 27.594 1.00 94.94 172 SER A N 1
ATOM 1430 C CA . SER A 1 172 ? -16.536 -6.408 26.340 1.00 94.94 172 SER A CA 1
ATOM 1431 C C . SER A 1 172 ? -15.915 -5.032 26.592 1.00 94.94 172 SER A C 1
ATOM 1433 O O . SER A 1 172 ? -14.953 -4.661 25.915 1.00 94.94 172 SER A O 1
ATOM 1435 N N . PHE A 1 173 ? -16.373 -4.314 27.621 1.00 94.19 173 PHE A N 1
ATOM 1436 C CA . PHE A 1 173 ? -15.752 -3.055 28.047 1.00 94.19 173 PHE A CA 1
ATOM 1437 C C . PHE A 1 173 ? -14.359 -3.264 28.656 1.00 94.19 173 PHE A C 1
ATOM 1439 O O . PHE A 1 173 ? -13.419 -2.562 28.288 1.00 94.19 173 PHE A O 1
ATOM 1446 N N . GLU A 1 174 ? -14.168 -4.285 29.499 1.00 94.19 174 GLU A N 1
ATOM 1447 C CA . GLU A 1 174 ? -12.850 -4.630 30.048 1.00 94.19 174 GLU A CA 1
ATOM 1448 C C . GLU A 1 174 ? -11.842 -4.948 28.929 1.00 94.19 174 GLU A C 1
ATOM 1450 O O . GLU A 1 174 ? -10.702 -4.470 28.944 1.00 94.19 174 GLU A O 1
ATOM 1455 N N . ALA A 1 175 ? -12.260 -5.714 27.916 1.00 93.56 175 ALA A N 1
ATOM 1456 C CA . ALA A 1 175 ? -11.432 -6.017 26.755 1.00 93.56 175 ALA A CA 1
ATOM 1457 C C . ALA A 1 175 ? -11.076 -4.756 25.951 1.00 93.56 175 ALA A C 1
ATOM 1459 O O . ALA A 1 175 ? -9.925 -4.621 25.517 1.00 93.56 175 ALA A O 1
ATOM 1460 N N . TYR A 1 176 ? -12.025 -3.830 25.781 1.00 94.38 176 TYR A N 1
ATOM 1461 C CA . TYR A 1 176 ? -11.793 -2.540 25.133 1.00 94.38 176 TYR A CA 1
ATOM 1462 C C . TYR A 1 176 ? -10.754 -1.705 25.895 1.00 94.38 176 TYR A C 1
ATOM 1464 O O . TYR A 1 176 ? -9.726 -1.345 25.316 1.00 94.38 176 TYR A O 1
ATOM 1472 N N . ILE A 1 177 ? -10.959 -1.484 27.198 1.00 93.12 177 ILE A N 1
ATOM 1473 C CA . ILE A 1 177 ? -10.059 -0.709 28.070 1.00 93.12 177 ILE A CA 1
ATOM 1474 C C . ILE A 1 177 ? -8.645 -1.297 28.044 1.00 93.12 177 ILE A C 1
ATOM 1476 O O . ILE A 1 177 ? -7.659 -0.581 27.870 1.00 93.12 177 ILE A O 1
ATOM 1480 N N . LYS A 1 178 ? -8.529 -2.626 28.149 1.00 93.62 178 LYS A N 1
ATOM 1481 C CA . LYS A 1 178 ? -7.236 -3.319 28.114 1.00 93.62 178 LYS A CA 1
ATOM 1482 C C . LYS A 1 178 ? -6.532 -3.190 26.762 1.00 93.62 178 LYS A C 1
ATOM 1484 O O . LYS A 1 178 ? -5.303 -3.143 26.711 1.00 93.62 178 LYS A O 1
ATOM 1489 N N . SER A 1 179 ? -7.292 -3.171 25.671 1.00 92.00 179 SER A N 1
ATOM 1490 C CA . SER A 1 179 ? -6.749 -3.093 24.311 1.00 92.00 179 SER A CA 1
ATOM 1491 C C . SER A 1 179 ? -6.380 -1.665 23.906 1.00 92.00 179 SER A C 1
ATOM 1493 O O . SER A 1 179 ? -5.476 -1.479 23.085 1.00 92.00 179 SER A O 1
ATOM 1495 N N . TYR A 1 180 ? -7.053 -0.662 24.475 1.00 92.06 180 TYR A N 1
ATOM 1496 C CA . TYR A 1 180 ? -6.904 0.746 24.115 1.00 92.06 180 TYR A CA 1
ATOM 1497 C C . TYR A 1 180 ? -6.856 1.667 25.347 1.00 92.06 180 TYR A C 1
ATOM 1499 O O . TYR A 1 180 ? -7.680 2.568 25.451 1.00 92.06 180 TYR A O 1
ATOM 1507 N N . PRO A 1 181 ? -5.872 1.513 26.251 1.00 87.75 181 PRO A N 1
ATOM 1508 C CA . PRO A 1 181 ? -5.835 2.266 27.510 1.00 87.75 181 PRO A CA 1
ATOM 1509 C C . PRO A 1 181 ? -5.803 3.791 27.310 1.00 87.75 181 PRO A C 1
ATOM 1511 O O . PRO A 1 181 ? -6.413 4.524 28.075 1.00 87.75 181 PRO A O 1
ATOM 1514 N N . GLU A 1 182 ? -5.171 4.260 26.232 1.00 88.25 182 GLU A N 1
ATOM 1515 C CA . GLU A 1 182 ? -5.041 5.685 25.889 1.00 88.25 182 GLU A CA 1
ATOM 1516 C C . GLU A 1 182 ? -6.159 6.201 24.958 1.00 88.25 182 GLU A C 1
ATOM 1518 O O . GLU A 1 182 ? -6.035 7.283 24.381 1.00 88.25 182 GLU A O 1
ATOM 1523 N N . ALA A 1 183 ? -7.213 5.416 24.701 1.00 86.00 183 ALA A N 1
ATOM 1524 C CA . ALA A 1 183 ? -8.329 5.898 23.893 1.00 86.00 183 ALA A CA 1
ATOM 1525 C C . ALA A 1 183 ? -9.126 6.969 24.647 1.00 86.00 183 ALA A C 1
ATOM 1527 O O . ALA A 1 183 ? -9.315 6.897 25.857 1.00 86.00 183 ALA A O 1
ATOM 1528 N N . SER A 1 184 ? -9.664 7.945 23.915 1.00 81.00 184 SER A N 1
ATOM 1529 C CA . SER A 1 184 ? -10.468 9.020 24.512 1.00 81.00 184 SER A CA 1
ATOM 1530 C C . SER A 1 184 ? -11.690 8.500 25.273 1.00 81.00 184 SER A C 1
ATOM 1532 O O . SER A 1 184 ? -12.082 9.095 26.268 1.00 81.00 184 SER A O 1
ATOM 1534 N N . ARG A 1 185 ? -12.267 7.375 24.834 1.00 80.50 185 ARG A N 1
ATOM 1535 C CA . ARG A 1 185 ? -13.448 6.760 25.457 1.00 80.50 185 ARG A CA 1
ATOM 1536 C C . ARG A 1 185 ? -13.137 5.753 26.562 1.00 80.50 185 ARG A C 1
ATOM 1538 O O . ARG A 1 185 ? -14.043 5.061 27.004 1.00 80.50 185 ARG A O 1
ATOM 1545 N N . THR A 1 186 ? -11.888 5.636 27.012 1.00 73.12 186 THR A N 1
ATOM 1546 C CA . THR A 1 186 ? -11.554 4.732 28.127 1.00 73.12 186 THR A CA 1
ATOM 1547 C C . THR A 1 186 ? -12.249 5.146 29.427 1.00 73.12 186 THR A C 1
ATOM 1549 O O . THR A 1 186 ? -12.602 4.279 30.211 1.00 73.12 186 THR A O 1
ATOM 1552 N N . GLU A 1 187 ? -12.487 6.443 29.649 1.00 77.69 187 GLU A N 1
ATOM 1553 C CA . GLU A 1 187 ? -13.226 6.934 30.828 1.00 77.69 187 GLU A CA 1
ATOM 1554 C C . GLU A 1 187 ? -14.743 6.674 30.747 1.00 77.69 187 GLU A C 1
ATOM 1556 O O . GLU A 1 187 ? -15.419 6.657 31.772 1.00 77.69 187 GLU A O 1
ATOM 1561 N N . GLU A 1 188 ? -15.278 6.494 29.534 1.00 73.94 188 GLU A N 1
ATOM 1562 C CA . GLU A 1 188 ? -16.704 6.243 29.272 1.00 73.94 188 GLU A CA 1
ATOM 1563 C C . GLU A 1 188 ? -17.061 4.744 29.239 1.00 73.94 188 GLU A C 1
ATOM 1565 O O . GLU A 1 188 ? -18.245 4.406 29.286 1.00 73.94 188 GLU A O 1
ATOM 1570 N N . ALA A 1 189 ? -16.056 3.871 29.104 1.00 70.50 189 ALA A N 1
ATOM 1571 C CA . ALA A 1 189 ? -16.177 2.412 29.027 1.00 70.50 189 ALA A CA 1
ATOM 1572 C C . ALA A 1 189 ? -16.229 1.766 30.420 1.00 70.50 189 ALA A C 1
ATOM 1574 O O . ALA A 1 189 ? -16.983 0.778 30.569 1.00 70.50 189 ALA A O 1
#

pLDDT: mean 87.35, std 17.08, range [40.38, 98.75]

Secondary structure (DSSP, 8-state):
--TTSHHHHHHHHHHTT-----PPPHHHHHHHHHHTT-HHHHHHHHHHHHHH-TT-HHHHHHHHHHHH-TTSTT--HHHHHHHHHHHHHHHHHS-HHHHHHHTTSS--HHHHHHHHHHHHHHHHHHHHHH-SHHHHHHHHHH-TTSTTHHHHHHHHHHHHHHHHHHHT-HHHHHHHHHH-TTSGGGGT-

Radius of gyration: 26.63 Å; chains: 1; bounding box: 59×36×93 Å